Protein AF-A0AAD6X2G1-F1 (afdb_monomer_lite)

Radius of gyration: 25.86 Å; chains: 1; bounding box: 58×38×84 Å

Foldseek 3Di:
DVVLLVVLQVLCVLLVQDQPPDPPNSQFRDKDKFKAFAEAPPDPDWRCVRHNQQGDPFADAPCQFAPPGKKKKAWAWDAPPQKQAKKKDQVVVPDIDRHDHGDIDIGHSRGGIHMGGIYHPHPDDGDPRRMTIMMMGTHGNCSSNLQDWDQQAWAQDPPRDIDTDIDHSLNSDPPPVSVVDDDDDPDDDLVPCVVVPDPPLVSQLVVLVVVVVVVVRRCVPPPVVVVDDDPQQVSQQVDWDAPDPVRDIDGNGGD

Structure (mmCIF, N/CA/C/O backbone):
data_AF-A0AAD6X2G1-F1
#
_entry.id   AF-A0AAD6X2G1-F1
#
loop_
_atom_site.group_PDB
_atom_site.id
_atom_site.type_symbol
_atom_site.label_atom_id
_atom_site.label_alt_id
_atom_site.label_comp_id
_atom_site.label_asym_id
_atom_site.label_entity_id
_atom_site.label_seq_id
_atom_site.pdbx_PDB_ins_code
_atom_site.Cartn_x
_atom_site.Cartn_y
_atom_site.Cartn_z
_atom_site.occupancy
_atom_site.B_iso_or_equiv
_atom_site.auth_seq_id
_atom_site.auth_comp_id
_atom_site.auth_asym_id
_atom_site.auth_atom_id
_atom_site.pdbx_PDB_model_num
ATOM 1 N N . PRO A 1 1 ? -23.590 -5.041 -7.652 1.00 74.62 1 PRO A N 1
ATOM 2 C CA . PRO A 1 1 ? -24.076 -5.791 -8.837 1.00 74.62 1 PRO A CA 1
ATOM 3 C C . PRO A 1 1 ? -22.907 -6.541 -9.483 1.00 74.62 1 PRO A C 1
ATOM 5 O O . PRO A 1 1 ? -21.798 -6.020 -9.386 1.00 74.62 1 PRO A O 1
ATOM 8 N N . PRO A 1 2 ? -23.114 -7.719 -10.092 1.00 82.00 2 PRO A N 1
ATOM 9 C CA . PRO A 1 2 ? -22.035 -8.500 -10.709 1.00 82.00 2 PRO A CA 1
ATOM 10 C C . PRO A 1 2 ? -21.199 -7.692 -11.712 1.00 82.00 2 PRO A C 1
ATOM 12 O O . PRO A 1 2 ? -19.986 -7.620 -11.572 1.00 82.00 2 PRO A O 1
ATOM 15 N N . GLU A 1 3 ? -21.855 -6.940 -12.599 1.00 87.38 3 GLU A N 1
ATOM 16 C CA . GLU A 1 3 ? -21.191 -6.077 -13.590 1.00 87.38 3 GLU A CA 1
ATOM 17 C C . GLU A 1 3 ? -20.241 -5.049 -12.955 1.00 87.38 3 GLU A C 1
ATOM 19 O O . GLU A 1 3 ? -19.150 -4.799 -13.454 1.00 87.38 3 GLU A O 1
ATOM 24 N N . THR A 1 4 ? -20.623 -4.467 -11.814 1.00 82.31 4 THR A N 1
ATOM 25 C CA . THR A 1 4 ? -19.771 -3.513 -11.087 1.00 82.31 4 THR A CA 1
ATOM 26 C C . THR A 1 4 ? -18.509 -4.184 -10.549 1.00 82.31 4 THR A C 1
ATOM 28 O O . THR A 1 4 ? -17.440 -3.583 -10.565 1.00 82.31 4 THR A O 1
ATOM 31 N N . ILE A 1 5 ? -18.627 -5.423 -10.068 1.00 85.75 5 ILE A N 1
ATOM 32 C CA . ILE A 1 5 ? -17.493 -6.193 -9.551 1.00 85.75 5 ILE A CA 1
ATOM 33 C C . ILE A 1 5 ? -16.534 -6.525 -10.698 1.00 85.75 5 ILE A C 1
ATOM 35 O O . ILE A 1 5 ? -15.331 -6.313 -10.553 1.00 85.75 5 ILE A O 1
ATOM 39 N N . ASP A 1 6 ? -17.068 -6.951 -11.844 1.00 89.62 6 ASP A N 1
ATOM 40 C CA . ASP A 1 6 ? -16.275 -7.257 -13.035 1.00 89.62 6 ASP A CA 1
ATOM 41 C C . ASP A 1 6 ? -15.516 -6.029 -13.543 1.00 89.62 6 ASP A C 1
ATOM 43 O O . ASP A 1 6 ? -14.328 -6.126 -13.844 1.00 89.62 6 ASP A O 1
ATOM 47 N N . ILE A 1 7 ? -16.161 -4.857 -13.566 1.00 88.38 7 ILE A N 1
ATOM 48 C CA . ILE A 1 7 ? -15.513 -3.594 -13.948 1.00 88.38 7 ILE A CA 1
ATOM 49 C C . ILE A 1 7 ? -14.367 -3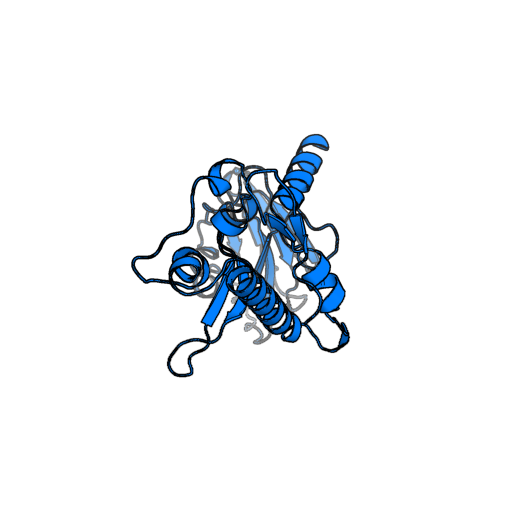.256 -12.990 1.00 88.38 7 ILE A C 1
ATOM 51 O O . ILE A 1 7 ? -13.274 -2.928 -13.446 1.00 88.38 7 ILE A O 1
ATOM 55 N N . ILE A 1 8 ? -14.578 -3.350 -11.671 1.00 87.00 8 ILE A N 1
ATOM 56 C CA . ILE A 1 8 ? -13.522 -3.053 -10.687 1.00 87.00 8 ILE A CA 1
ATOM 57 C C . ILE A 1 8 ? -12.358 -4.038 -10.844 1.00 87.00 8 ILE A C 1
ATOM 59 O O . ILE A 1 8 ? -11.198 -3.630 -10.792 1.00 87.00 8 ILE A O 1
ATOM 63 N N . HIS A 1 9 ? -12.652 -5.317 -11.069 1.00 89.75 9 HIS A N 1
ATOM 64 C CA . HIS A 1 9 ? -11.637 -6.345 -11.262 1.00 89.75 9 HIS A CA 1
ATOM 65 C C . HIS A 1 9 ? -10.823 -6.123 -12.546 1.00 89.75 9 HIS A C 1
ATOM 67 O O . HIS A 1 9 ? -9.592 -6.111 -12.497 1.00 89.75 9 HIS A O 1
ATOM 73 N N . GLN A 1 10 ? -11.490 -5.875 -13.678 1.00 89.31 10 GLN A N 1
ATOM 74 C CA . GLN A 1 10 ? -10.832 -5.539 -14.944 1.00 89.31 10 GLN A CA 1
ATOM 75 C C . GLN A 1 10 ? -9.976 -4.281 -14.802 1.00 89.31 10 GLN A C 1
ATOM 77 O O . GLN A 1 10 ? -8.827 -4.266 -15.233 1.00 89.31 10 GLN A O 1
ATOM 82 N N . HIS A 1 11 ? -10.501 -3.249 -14.143 1.00 87.69 11 HIS A N 1
ATOM 83 C CA . HIS A 1 11 ? -9.781 -2.007 -13.902 1.00 87.69 11 HIS A CA 1
ATOM 84 C C . HIS A 1 11 ? -8.518 -2.217 -13.060 1.00 87.69 11 HIS A C 1
ATOM 86 O O . HIS A 1 11 ? -7.445 -1.753 -13.441 1.00 87.69 11 HIS A O 1
ATOM 92 N N . ALA A 1 12 ? -8.608 -2.983 -11.969 1.00 88.12 12 ALA A N 1
ATOM 93 C CA . ALA A 1 12 ? -7.446 -3.323 -11.152 1.00 88.12 12 ALA A CA 1
ATOM 94 C C . ALA A 1 12 ? -6.383 -4.098 -11.948 1.00 88.12 12 ALA A C 1
ATOM 96 O O . ALA A 1 12 ? -5.193 -3.826 -11.798 1.00 88.12 12 ALA A O 1
ATOM 97 N N . SER A 1 13 ? -6.807 -5.011 -12.830 1.00 88.25 13 SER A N 1
ATOM 98 C CA . SER A 1 13 ? -5.899 -5.739 -13.719 1.00 88.25 13 SER A CA 1
ATOM 99 C C . SER A 1 13 ? -5.239 -4.831 -14.758 1.00 88.25 13 SER A C 1
ATOM 101 O O . SER A 1 13 ? -4.048 -4.987 -15.010 1.00 88.25 13 SER A O 1
ATOM 103 N N . MET A 1 14 ? -5.982 -3.898 -15.366 1.00 86.19 14 MET A N 1
ATOM 104 C CA . MET A 1 14 ? -5.440 -2.961 -16.362 1.00 86.19 14 MET A CA 1
ATOM 105 C C . MET A 1 14 ? -4.377 -2.041 -15.758 1.00 86.19 14 MET A C 1
ATOM 107 O O . MET A 1 14 ? -3.379 -1.749 -16.407 1.00 86.19 14 MET A O 1
ATOM 111 N N . LEU A 1 15 ? -4.580 -1.626 -14.508 1.00 83.19 15 LEU A N 1
ATOM 112 C CA . LEU A 1 15 ? -3.676 -0.740 -13.777 1.00 83.19 15 LEU A CA 1
ATOM 113 C C . LEU A 1 15 ? -2.578 -1.484 -13.000 1.00 83.19 15 LEU A C 1
ATOM 115 O O . LEU A 1 15 ? -1.796 -0.851 -12.295 1.00 83.19 15 LEU A O 1
ATOM 119 N N . ASN A 1 16 ? -2.519 -2.818 -13.104 1.00 85.25 16 ASN A N 1
ATOM 120 C CA . ASN A 1 16 ? -1.574 -3.665 -12.372 1.00 85.25 16 ASN A CA 1
ATOM 121 C C . ASN A 1 16 ? -1.556 -3.383 -10.852 1.00 85.25 16 ASN A C 1
ATOM 123 O O . ASN A 1 16 ? -0.502 -3.339 -10.213 1.00 85.25 16 ASN A O 1
ATOM 127 N N . ILE A 1 17 ? -2.737 -3.161 -10.269 1.00 85.31 17 ILE A N 1
ATOM 128 C CA . ILE A 1 17 ? -2.880 -2.892 -8.837 1.00 85.31 17 ILE A CA 1
ATOM 129 C C . ILE A 1 17 ? -2.514 -4.166 -8.058 1.00 85.31 17 ILE A C 1
ATOM 131 O O . ILE A 1 17 ? -3.112 -5.218 -8.305 1.00 85.31 17 ILE A O 1
ATOM 135 N N . PRO A 1 18 ? -1.573 -4.105 -7.095 1.00 85.31 18 PRO A N 1
ATOM 136 C CA . PRO A 1 18 ? -1.152 -5.288 -6.359 1.00 85.31 18 PRO A CA 1
ATOM 137 C C . PRO A 1 18 ? -2.283 -5.810 -5.456 1.00 85.31 18 PRO A C 1
ATOM 139 O O . PRO A 1 18 ? -2.878 -5.029 -4.705 1.00 85.31 18 PRO A O 1
ATOM 142 N N . PRO A 1 19 ? -2.562 -7.127 -5.461 1.00 88.56 19 PRO A N 1
ATOM 143 C CA . PRO A 1 19 ? -3.563 -7.703 -4.579 1.00 88.56 19 PRO A CA 1
ATOM 144 C C . PRO A 1 19 ? -3.029 -7.775 -3.145 1.00 88.56 19 PRO A C 1
ATOM 146 O O . PRO A 1 19 ? -2.116 -8.544 -2.838 1.00 88.56 19 PRO A O 1
ATOM 149 N N . LEU A 1 20 ? -3.599 -6.975 -2.241 1.00 86.69 20 LEU A N 1
ATOM 150 C CA . LEU A 1 20 ? -3.176 -6.973 -0.842 1.00 86.69 20 LEU A CA 1
ATOM 151 C C . LEU A 1 20 ? -3.687 -8.206 -0.089 1.00 86.69 20 LEU A C 1
ATOM 153 O O . LEU A 1 20 ? -4.889 -8.475 -0.050 1.00 86.69 20 LEU A O 1
ATOM 157 N N . GLY A 1 21 ? -2.775 -8.902 0.590 1.00 85.75 21 GLY A N 1
ATOM 158 C CA . GLY A 1 21 ? -3.069 -9.985 1.531 1.00 85.75 21 GLY A CA 1
ATOM 159 C C . GLY A 1 21 ? -3.388 -11.330 0.876 1.00 85.75 21 GLY A C 1
ATOM 160 O O . GLY A 1 21 ? -2.772 -12.328 1.238 1.00 85.75 21 GLY A O 1
ATOM 161 N N . VAL A 1 22 ? -4.319 -11.370 -0.082 1.00 87.81 22 VAL A N 1
ATOM 162 C CA . VAL A 1 22 ? -4.763 -12.614 -0.734 1.00 87.81 22 VAL A CA 1
ATOM 163 C C . VAL A 1 22 ? -4.837 -12.479 -2.257 1.00 87.81 22 VAL A C 1
ATOM 165 O O . VAL A 1 22 ? -5.204 -11.409 -2.755 1.00 87.81 22 VAL A O 1
ATOM 168 N N . PRO A 1 23 ? -4.549 -13.557 -3.016 1.00 88.31 23 PRO A N 1
ATOM 169 C CA . PRO A 1 23 ? -4.802 -13.585 -4.452 1.00 88.31 23 PRO A CA 1
ATOM 170 C C . PRO A 1 23 ? -6.260 -13.230 -4.763 1.00 88.31 23 PRO A C 1
ATOM 172 O O . PRO A 1 23 ? -7.176 -13.702 -4.094 1.00 88.31 23 PRO A O 1
ATOM 175 N N . GLY A 1 24 ? -6.473 -12.394 -5.779 1.00 85.75 24 GLY A N 1
ATOM 176 C CA . GLY A 1 24 ? -7.812 -11.968 -6.193 1.00 85.75 24 GLY A CA 1
ATOM 177 C C . GLY A 1 24 ? -8.408 -10.814 -5.382 1.00 85.75 24 GLY A C 1
ATOM 178 O O . GLY A 1 24 ? -9.531 -10.411 -5.665 1.00 85.75 24 GLY A O 1
ATOM 179 N N . ASN A 1 25 ? -7.690 -10.230 -4.414 1.00 88.62 25 ASN A N 1
ATOM 180 C CA . ASN A 1 25 ? -8.119 -8.957 -3.839 1.00 88.62 25 ASN A CA 1
ATOM 181 C C . ASN A 1 25 ? -7.929 -7.819 -4.858 1.00 88.62 25 ASN A C 1
ATOM 183 O O . ASN A 1 25 ? -6.826 -7.316 -5.038 1.00 88.62 25 ASN A O 1
ATOM 187 N N . PHE A 1 26 ? -9.019 -7.395 -5.490 1.00 87.75 26 PHE A N 1
ATOM 188 C CA . PHE A 1 26 ? -9.069 -6.221 -6.373 1.00 87.75 26 PHE A CA 1
ATOM 189 C C . PHE A 1 26 ? -9.783 -5.019 -5.731 1.00 87.75 26 PHE A C 1
ATOM 191 O O . PHE A 1 26 ? -9.796 -3.923 -6.293 1.00 87.75 26 PHE A O 1
ATOM 198 N N . GLY A 1 27 ? -10.406 -5.217 -4.565 1.00 85.19 27 GLY A N 1
ATOM 199 C CA . GLY A 1 27 ? -11.273 -4.226 -3.929 1.00 85.19 27 GLY A CA 1
ATOM 200 C C . GLY A 1 27 ? -10.511 -3.168 -3.137 1.00 85.19 27 GLY A C 1
ATOM 201 O O . GLY A 1 27 ? -10.897 -2.001 -3.166 1.00 85.19 27 GLY A O 1
ATOM 202 N N . TYR A 1 28 ? -9.410 -3.556 -2.487 1.00 88.00 28 TYR A N 1
ATOM 203 C CA . TYR A 1 28 ? -8.726 -2.720 -1.498 1.00 88.00 28 TYR A CA 1
ATOM 204 C C . TYR A 1 28 ? -7.236 -2.576 -1.800 1.00 88.00 28 TYR A C 1
ATOM 206 O O . TYR A 1 28 ? -6.520 -3.571 -1.917 1.00 88.00 28 TYR A O 1
ATOM 214 N N . GLN A 1 29 ? -6.775 -1.327 -1.887 1.00 85.94 29 GLN A N 1
ATOM 215 C CA . GLN A 1 29 ? -5.404 -0.972 -2.277 1.00 85.94 29 GLN A CA 1
ATOM 216 C C . GLN A 1 29 ? -4.535 -0.553 -1.093 1.00 85.94 29 GLN A C 1
ATOM 218 O O . GLN A 1 29 ? -3.315 -0.497 -1.218 1.00 85.94 29 GLN A O 1
ATOM 223 N N . THR A 1 30 ? -5.144 -0.254 0.053 1.00 88.25 30 THR A N 1
ATOM 224 C CA . THR A 1 30 ? -4.450 0.083 1.297 1.00 88.25 30 THR A CA 1
ATOM 225 C C . THR A 1 30 ? -4.966 -0.729 2.464 1.00 88.25 30 THR A C 1
ATOM 227 O O . THR A 1 30 ? -6.098 -1.217 2.482 1.00 88.25 30 THR A O 1
ATOM 230 N N . MET A 1 31 ? -4.122 -0.793 3.489 1.00 91.44 31 MET A N 1
ATOM 231 C CA . MET A 1 31 ? -4.509 -1.180 4.831 1.00 91.44 31 MET A CA 1
ATOM 232 C C . MET A 1 31 ? -3.978 -0.144 5.823 1.00 91.44 31 MET A C 1
ATOM 234 O O . MET A 1 31 ? -2.834 0.292 5.718 1.00 91.44 31 MET A O 1
ATOM 238 N N . GLN A 1 32 ? -4.806 0.230 6.790 1.00 92.62 32 GLN A N 1
ATOM 239 C CA . GLN A 1 32 ? -4.440 1.045 7.941 1.00 92.62 32 GLN A CA 1
ATOM 240 C C . GLN A 1 32 ? -4.840 0.306 9.216 1.00 92.62 32 GLN A C 1
ATOM 242 O O . GLN A 1 32 ? -5.890 -0.332 9.270 1.00 92.62 32 GLN A O 1
ATOM 247 N N . VAL A 1 33 ? -4.007 0.395 10.250 1.00 95.00 33 VAL A N 1
ATOM 248 C CA . VAL A 1 33 ? -4.305 -0.163 11.571 1.00 95.00 33 VAL A CA 1
ATOM 249 C C . VAL A 1 33 ? -4.522 0.994 12.536 1.00 95.00 33 VAL A C 1
ATOM 251 O O . VAL A 1 33 ? -3.609 1.773 12.792 1.00 95.00 33 VAL A O 1
ATOM 254 N N . ASN A 1 34 ? -5.737 1.092 13.067 1.00 95.62 34 ASN A N 1
ATOM 255 C CA . ASN A 1 34 ? -6.121 2.078 14.068 1.00 95.62 34 ASN A CA 1
ATOM 256 C C . ASN A 1 34 ? -6.072 1.439 15.449 1.00 95.62 34 ASN A C 1
ATOM 258 O O . ASN A 1 34 ? -6.769 0.453 15.702 1.00 95.62 34 ASN A O 1
ATOM 262 N N . VAL A 1 35 ? -5.278 2.031 16.337 1.00 95.88 35 VAL A N 1
ATOM 263 C CA . VAL A 1 35 ? -5.076 1.571 17.712 1.00 95.88 35 VAL A CA 1
ATOM 264 C C . VAL A 1 35 ? -5.524 2.680 18.656 1.00 95.88 35 VAL A C 1
ATOM 266 O O . VAL A 1 35 ? -5.098 3.821 18.509 1.00 95.88 35 VAL A O 1
ATOM 269 N N . ALA A 1 36 ? -6.401 2.359 19.602 1.00 96.00 36 ALA A N 1
ATOM 270 C CA . ALA A 1 36 ? -6.862 3.295 20.624 1.00 96.00 36 ALA A CA 1
ATOM 271 C C . ALA A 1 36 ? -7.098 2.557 21.951 1.00 96.00 36 ALA A C 1
ATOM 273 O O . ALA A 1 36 ? -7.524 1.399 21.923 1.00 96.00 36 ALA A O 1
ATOM 274 N N . PRO A 1 37 ? -6.851 3.182 23.111 1.00 96.00 37 PRO A N 1
ATOM 275 C CA . PRO A 1 37 ? -7.154 2.576 24.398 1.00 96.00 37 PRO A CA 1
ATOM 276 C C . PRO A 1 37 ? -8.665 2.574 24.667 1.00 96.00 37 PRO A C 1
ATOM 278 O O . PRO A 1 37 ? -9.439 3.323 24.059 1.00 96.00 37 PRO A O 1
ATOM 281 N N . ALA A 1 38 ? -9.092 1.730 25.601 1.00 97.06 38 ALA A N 1
ATOM 282 C CA . ALA A 1 38 ? -10.374 1.912 26.267 1.00 97.06 38 ALA A CA 1
ATOM 283 C C . ALA A 1 38 ? -10.362 3.163 27.161 1.00 97.06 38 ALA A C 1
ATOM 285 O O . ALA A 1 38 ? -9.309 3.700 27.501 1.00 97.06 38 ALA A O 1
ATOM 286 N N . VAL A 1 39 ? -11.548 3.629 27.546 1.00 97.00 39 VAL A N 1
ATOM 287 C CA . VAL A 1 39 ? -11.714 4.803 28.417 1.00 97.00 39 VAL A CA 1
ATOM 288 C C . VAL A 1 39 ? -12.541 4.461 29.663 1.00 97.00 39 VAL A C 1
ATOM 290 O O . VAL A 1 39 ? -13.259 3.457 29.662 1.00 97.00 39 VAL A O 1
ATOM 293 N N . PRO A 1 40 ? -12.482 5.267 30.739 1.00 97.25 40 PRO A N 1
ATOM 294 C CA . PRO A 1 40 ? -13.362 5.085 31.892 1.00 97.25 40 PRO A CA 1
ATOM 295 C C . PRO A 1 40 ? -14.845 5.170 31.506 1.00 97.25 40 PRO A C 1
ATOM 297 O O . PRO A 1 40 ? -15.201 5.872 30.554 1.00 97.25 40 PRO A O 1
ATOM 300 N N . PHE A 1 41 ? -15.717 4.506 32.271 1.00 96.38 41 PHE A N 1
ATOM 301 C CA . PHE A 1 41 ? -17.162 4.467 32.010 1.00 96.38 41 PHE A CA 1
ATOM 302 C C . PHE A 1 41 ? -17.767 5.864 31.781 1.00 96.38 41 PHE A C 1
ATOM 304 O O . PHE A 1 41 ? -18.370 6.106 30.734 1.00 96.38 41 PHE A O 1
ATOM 311 N N . GLU A 1 42 ? -17.497 6.791 32.703 1.00 94.19 42 GLU A N 1
ATOM 312 C CA . GLU A 1 42 ? -18.032 8.164 32.734 1.00 94.19 42 GLU A CA 1
ATOM 313 C C . GLU A 1 42 ? -17.356 9.129 31.742 1.00 94.19 42 GLU A C 1
ATOM 315 O O . GLU A 1 42 ? -17.703 10.304 31.666 1.00 94.19 42 GLU A O 1
ATOM 320 N N . SER A 1 43 ? -16.353 8.674 30.985 1.00 92.81 43 SER A N 1
ATOM 321 C CA . SER A 1 43 ? -15.573 9.563 30.121 1.00 92.81 43 SER A CA 1
ATOM 322 C C . SER A 1 43 ? -16.393 10.098 28.942 1.00 92.81 43 SER A C 1
ATOM 324 O O . SER A 1 43 ? -16.965 9.334 28.173 1.00 92.81 43 SER A O 1
ATOM 326 N N . GLU A 1 44 ? -16.381 11.397 28.671 1.00 89.69 44 GLU A N 1
ATOM 327 C CA . GLU A 1 44 ? -16.950 11.925 27.420 1.00 89.69 44 GLU A CA 1
ATOM 328 C C . GLU A 1 44 ? -15.984 11.863 26.224 1.00 89.69 44 GLU A C 1
ATOM 330 O O . GLU A 1 44 ? -16.295 12.380 25.147 1.00 89.69 44 GLU A O 1
ATOM 335 N N . ALA A 1 45 ? -14.824 11.221 26.392 1.00 89.44 45 ALA A N 1
ATOM 336 C CA . ALA A 1 45 ? -13.801 11.155 25.360 1.00 89.44 45 ALA A CA 1
ATOM 337 C C . ALA A 1 45 ? -14.305 10.488 24.069 1.00 89.44 45 ALA A C 1
ATOM 339 O O . ALA A 1 45 ? -15.036 9.487 24.076 1.00 89.44 45 ALA A O 1
ATOM 340 N N . SER A 1 46 ? -13.873 11.063 22.950 1.00 91.81 46 SER A N 1
ATOM 341 C CA . SER A 1 46 ? -13.959 10.463 21.623 1.00 91.81 46 SER A CA 1
ATOM 342 C C . SER A 1 46 ? -12.723 9.587 21.372 1.00 91.81 46 SER A C 1
ATOM 344 O O . SER A 1 46 ? -11.979 9.249 22.291 1.00 91.81 46 SER A O 1
ATOM 346 N N . LEU A 1 47 ? -12.503 9.192 20.119 1.00 94.81 47 LEU A N 1
ATOM 347 C CA . LEU A 1 47 ? -11.270 8.520 19.704 1.00 94.81 47 LEU A CA 1
ATOM 348 C C . LEU A 1 47 ? -10.205 9.521 19.213 1.00 94.81 47 LEU A C 1
ATOM 350 O O . LEU A 1 47 ? -9.158 9.103 18.728 1.00 94.81 47 LEU A O 1
ATOM 354 N N . GLU A 1 48 ? -10.481 10.825 19.286 1.00 94.81 48 GLU A N 1
ATOM 355 C CA . GLU A 1 48 ? -9.692 11.894 18.661 1.00 94.81 48 GLU A CA 1
ATOM 356 C C . GLU A 1 48 ? -8.277 11.998 19.226 1.00 94.81 48 GLU A C 1
ATOM 358 O O . GLU A 1 48 ? -7.330 12.116 18.455 1.00 94.81 48 GLU A O 1
ATOM 363 N N . ASP A 1 49 ? -8.102 11.818 20.535 1.00 92.69 49 ASP A N 1
ATOM 364 C CA . ASP A 1 49 ? -6.775 11.849 21.164 1.00 92.69 49 ASP A CA 1
ATOM 365 C C . ASP A 1 49 ? -5.840 10.753 20.625 1.00 92.69 49 ASP A C 1
ATOM 367 O O . ASP A 1 49 ? -4.622 10.904 20.633 1.00 92.69 49 ASP A O 1
ATOM 371 N N . SER A 1 50 ? -6.403 9.635 20.150 1.00 93.50 50 SER A N 1
ATOM 372 C CA . SER A 1 50 ? -5.634 8.508 19.601 1.00 93.50 50 SER A CA 1
ATOM 373 C C . SER A 1 50 ? -5.583 8.490 18.074 1.00 93.50 50 SER A C 1
ATOM 375 O O . SER A 1 50 ? -4.607 8.013 17.504 1.00 93.50 50 SER A O 1
ATOM 377 N N . LEU A 1 51 ? -6.638 8.963 17.402 1.00 94.00 51 LEU A N 1
ATOM 378 C CA . LEU A 1 51 ? -6.831 8.800 15.955 1.00 94.00 51 LEU A CA 1
ATOM 379 C C . LEU A 1 51 ? -6.933 10.131 15.186 1.00 94.00 51 LEU A C 1
ATOM 381 O O . LEU A 1 51 ? -7.120 10.113 13.969 1.00 94.00 51 LEU A O 1
ATOM 385 N N . GLY A 1 52 ? -6.836 11.280 15.857 1.00 93.69 52 GLY A N 1
ATOM 386 C CA . GLY A 1 52 ? -6.998 12.604 15.255 1.00 93.69 52 GLY A CA 1
ATOM 387 C C . GLY A 1 52 ? -8.380 12.796 14.621 1.00 93.69 52 GLY A C 1
ATOM 388 O O . GLY A 1 52 ? -9.390 12.353 15.168 1.00 93.69 52 GLY A O 1
ATOM 389 N N . GLU A 1 53 ? -8.425 13.407 13.430 1.00 91.56 53 GLU A N 1
ATOM 390 C CA . GLU A 1 53 ? -9.668 13.674 12.677 1.00 91.56 53 GLU A CA 1
ATOM 391 C C . GLU A 1 53 ? -10.530 12.410 12.489 1.00 91.56 53 GLU A C 1
ATOM 393 O O . GLU A 1 53 ? -11.758 12.473 12.566 1.00 91.56 53 GLU A O 1
ATOM 398 N N . PHE A 1 54 ? -9.903 11.239 12.336 1.00 89.50 54 PHE A N 1
ATOM 399 C CA . PHE A 1 54 ? -10.611 9.966 12.167 1.00 89.50 54 PHE A CA 1
ATOM 400 C C . PHE A 1 54 ? -11.370 9.518 13.428 1.00 89.50 54 PHE A C 1
ATOM 402 O O . PHE A 1 54 ? -12.290 8.700 13.353 1.00 89.50 54 PHE A O 1
ATOM 409 N N . GLY A 1 55 ? -10.994 10.048 14.595 1.00 91.44 55 GLY A N 1
ATOM 410 C CA . GLY A 1 55 ? -11.612 9.773 15.890 1.00 91.44 55 GLY A CA 1
ATOM 411 C C . GLY A 1 55 ? -12.542 10.870 16.408 1.00 91.44 55 GLY A C 1
ATOM 412 O O . GLY A 1 55 ? -13.061 10.731 17.519 1.00 91.44 55 GLY A O 1
ATOM 413 N N . ALA A 1 56 ? -12.757 11.938 15.633 1.00 91.69 56 ALA A N 1
ATOM 414 C CA . ALA A 1 56 ? -13.534 13.102 16.046 1.00 91.69 56 ALA A CA 1
ATOM 415 C C . ALA A 1 56 ? -14.970 12.739 16.469 1.00 91.69 56 ALA A C 1
ATOM 417 O O . ALA A 1 56 ? -15.644 11.919 15.838 1.00 91.69 56 ALA A O 1
ATOM 418 N N . ARG A 1 57 ? -15.479 13.403 17.519 1.00 87.06 57 ARG A N 1
ATOM 419 C CA . ARG A 1 57 ? -16.805 13.126 18.126 1.00 87.06 57 ARG A CA 1
ATOM 420 C C . ARG A 1 57 ? -17.974 13.262 17.140 1.00 87.06 57 ARG A C 1
ATOM 422 O O . ARG A 1 57 ? -18.982 12.581 17.294 1.00 87.06 57 ARG A O 1
ATOM 429 N N . GLY A 1 58 ? -17.850 14.146 16.148 1.00 85.62 58 GLY A N 1
ATOM 430 C CA . GLY A 1 58 ? -18.856 14.372 15.102 1.00 85.62 58 GLY A CA 1
ATOM 431 C C . GLY A 1 58 ? -18.770 13.411 13.910 1.00 85.62 58 GLY A C 1
ATOM 432 O O . GLY A 1 58 ? -19.600 13.494 13.004 1.00 85.62 58 GLY A O 1
ATOM 433 N N . GLY A 1 59 ? -17.783 12.512 13.899 1.00 92.81 59 GLY A N 1
ATOM 434 C CA . GLY A 1 59 ? -17.423 11.729 12.725 1.00 92.81 59 GLY A CA 1
ATOM 435 C C . GLY A 1 59 ? -16.686 12.544 11.658 1.00 92.81 59 GLY A C 1
ATOM 436 O O . GLY A 1 59 ? -16.461 13.745 11.797 1.00 92.81 59 GLY A O 1
ATOM 437 N N . HIS A 1 60 ? -16.315 11.875 10.572 1.00 95.38 60 HIS A N 1
ATOM 438 C CA . HIS A 1 60 ? -15.574 12.447 9.448 1.00 95.38 60 HIS A CA 1
ATOM 439 C C . HIS A 1 60 ? -16.044 11.841 8.117 1.00 95.38 60 HIS A C 1
ATOM 441 O O . HIS A 1 60 ? -16.974 11.032 8.070 1.00 95.38 60 HIS A O 1
ATOM 447 N N . ARG A 1 61 ? -15.429 12.290 7.017 1.00 95.69 61 ARG A N 1
ATOM 448 C CA . ARG A 1 61 ? -15.605 11.732 5.671 1.00 95.69 61 ARG A CA 1
ATOM 449 C C . ARG A 1 61 ? -14.238 11.411 5.092 1.00 95.69 61 ARG A C 1
ATOM 451 O O . ARG A 1 61 ? -13.382 12.296 5.050 1.00 95.69 61 ARG A O 1
ATOM 458 N N . ASP A 1 62 ? -14.098 10.232 4.513 1.00 94.88 62 ASP A N 1
ATOM 459 C CA . ASP A 1 62 ? -12.904 9.830 3.776 1.00 94.88 62 ASP A CA 1
ATOM 460 C C . ASP A 1 62 ? -12.954 10.418 2.367 1.00 94.88 62 ASP A C 1
ATOM 462 O O . ASP A 1 62 ? -13.216 9.745 1.376 1.00 94.88 62 ASP A O 1
ATOM 466 N N . LYS A 1 63 ? -12.740 11.734 2.259 1.00 94.56 63 LYS A N 1
ATOM 467 C CA . LYS A 1 63 ? -12.920 12.509 1.012 1.00 94.56 63 LYS A CA 1
ATOM 468 C C . LYS A 1 63 ? -12.052 12.033 -0.161 1.00 94.56 63 LYS A C 1
ATOM 470 O O . LYS A 1 63 ? -12.259 12.492 -1.279 1.00 94.56 63 LYS A O 1
ATOM 475 N N . LYS A 1 64 ? -11.054 11.190 0.109 1.00 93.31 64 LYS A N 1
ATOM 476 C CA . LYS A 1 64 ? -10.112 10.655 -0.878 1.00 93.31 64 LYS A CA 1
ATOM 477 C C . LYS A 1 64 ? -10.453 9.232 -1.321 1.00 93.31 64 LYS A C 1
ATOM 479 O O . LYS A 1 64 ? -9.721 8.700 -2.150 1.00 93.31 64 LYS A O 1
ATOM 484 N N . ASP A 1 65 ? -11.516 8.627 -0.798 1.00 93.31 65 ASP A N 1
ATOM 485 C CA . ASP A 1 65 ? -11.963 7.306 -1.237 1.00 93.31 65 ASP A CA 1
ATOM 486 C C . ASP A 1 65 ? -12.541 7.349 -2.657 1.00 93.31 65 ASP A C 1
ATOM 488 O O . ASP A 1 65 ? -13.167 8.324 -3.079 1.00 93.31 65 ASP A O 1
ATOM 492 N N . SER A 1 66 ? -12.329 6.263 -3.396 1.00 90.12 66 SER A N 1
ATOM 493 C CA . SER A 1 66 ? -12.840 6.054 -4.746 1.00 90.12 66 SER A CA 1
ATOM 494 C C . SER A 1 66 ? -14.369 5.923 -4.724 1.00 90.12 66 SER A C 1
ATOM 496 O O . SER A 1 66 ? -14.907 5.061 -4.014 1.00 90.12 66 SER A O 1
ATOM 498 N N . PRO A 1 67 ? -15.103 6.738 -5.504 1.00 87.75 67 PRO A N 1
ATOM 499 C CA . PRO A 1 67 ? -16.536 6.552 -5.682 1.00 87.75 67 PRO A CA 1
ATOM 500 C C . PRO A 1 67 ? -16.857 5.150 -6.216 1.00 87.75 67 PRO A C 1
ATOM 502 O O . PRO A 1 67 ? -16.199 4.643 -7.118 1.00 87.75 67 PRO A O 1
ATOM 505 N N . GLY A 1 68 ? -17.899 4.518 -5.672 1.00 82.31 68 GLY A N 1
ATOM 506 C CA . GLY A 1 68 ? -18.326 3.182 -6.107 1.00 82.31 68 GLY A CA 1
ATOM 507 C C . GLY A 1 68 ? -17.544 2.019 -5.490 1.00 82.31 68 GLY A C 1
ATOM 508 O O . GLY A 1 68 ? -17.854 0.866 -5.787 1.00 82.31 68 GLY A O 1
ATOM 509 N N . ARG A 1 69 ? -16.586 2.295 -4.597 1.00 87.06 69 ARG A N 1
ATOM 510 C CA . ARG A 1 69 ? -15.916 1.284 -3.771 1.00 87.06 69 ARG A CA 1
ATOM 511 C C . ARG A 1 69 ? -16.311 1.440 -2.302 1.00 87.06 69 ARG A C 1
ATOM 513 O O . ARG A 1 69 ? -16.793 2.489 -1.872 1.00 87.06 69 ARG A O 1
ATOM 520 N N . TYR A 1 70 ? -16.150 0.360 -1.546 1.00 90.69 70 TYR A N 1
ATOM 521 C CA . TYR A 1 70 ? -16.469 0.312 -0.122 1.00 90.69 70 TYR A CA 1
ATOM 522 C C . TYR A 1 70 ? -15.192 0.208 0.699 1.00 90.69 70 TYR A C 1
ATOM 524 O O . TYR A 1 70 ? -14.198 -0.344 0.237 1.00 90.69 70 TYR A O 1
ATOM 532 N N . THR A 1 71 ? -15.260 0.700 1.926 1.00 94.00 71 THR A N 1
ATOM 533 C CA . THR A 1 71 ? -14.265 0.494 2.974 1.00 94.00 71 THR A CA 1
ATOM 534 C C . THR A 1 71 ? -14.712 -0.681 3.832 1.00 94.00 71 THR A C 1
ATOM 536 O O . THR A 1 71 ? -15.888 -0.777 4.195 1.00 94.00 71 THR A O 1
ATOM 539 N N . ALA A 1 72 ? -13.780 -1.579 4.144 1.00 94.69 72 ALA A N 1
ATOM 540 C CA . ALA A 1 72 ? -13.978 -2.678 5.076 1.00 94.69 72 ALA A CA 1
ATOM 541 C C . ALA A 1 72 ? -13.248 -2.374 6.385 1.00 94.69 72 ALA A C 1
ATOM 543 O O . ALA A 1 72 ? -12.022 -2.257 6.428 1.00 94.69 72 ALA A O 1
ATOM 544 N N . MET A 1 73 ? -14.015 -2.260 7.465 1.00 96.38 73 MET A N 1
ATOM 545 C CA . MET A 1 73 ? -13.503 -2.072 8.816 1.00 96.38 73 MET A CA 1
ATOM 546 C C . MET A 1 73 ? -13.649 -3.371 9.598 1.00 96.38 73 MET A C 1
ATOM 548 O O . MET A 1 73 ? -14.769 -3.757 9.919 1.00 96.38 73 MET A O 1
ATOM 552 N N . THR A 1 74 ? -12.531 -4.007 9.941 1.00 96.44 74 THR A N 1
ATOM 553 C CA . THR A 1 74 ? -12.500 -5.256 10.712 1.00 96.44 74 THR A CA 1
ATOM 554 C C . THR A 1 74 ? -11.953 -5.027 12.111 1.00 96.44 74 THR A C 1
ATOM 556 O O . THR A 1 74 ? -10.944 -4.349 12.301 1.00 96.44 74 THR A O 1
ATOM 559 N N . MET A 1 75 ? -12.606 -5.611 13.107 1.00 97.19 75 MET A N 1
ATOM 560 C CA . MET A 1 75 ? -12.211 -5.493 14.507 1.00 97.19 75 MET A CA 1
ATOM 561 C C . MET A 1 75 ? -11.310 -6.649 14.936 1.00 97.19 75 MET A C 1
ATOM 563 O O . MET A 1 75 ? -11.606 -7.807 14.663 1.00 97.19 75 MET A O 1
ATOM 567 N N . ALA A 1 76 ? -10.239 -6.345 15.663 1.00 96.38 76 ALA A N 1
ATOM 568 C CA . ALA A 1 76 ? -9.340 -7.344 16.247 1.00 96.38 76 ALA A CA 1
ATOM 569 C C . ALA A 1 76 ? -8.781 -6.844 17.591 1.00 96.38 76 ALA A C 1
ATOM 571 O O . ALA A 1 76 ? -7.581 -6.859 17.847 1.00 96.38 76 ALA A O 1
ATOM 572 N N . SER A 1 77 ? -9.679 -6.319 18.424 1.00 96.00 77 SER A N 1
ATOM 573 C CA . SER A 1 77 ? -9.369 -5.674 19.699 1.00 96.00 77 SER A CA 1
ATOM 574 C C . SER A 1 77 ? -8.978 -6.685 20.779 1.00 96.00 77 SER A C 1
ATOM 576 O O . SER A 1 77 ? -9.382 -7.845 20.747 1.00 96.00 77 SER A O 1
ATOM 578 N N . LYS A 1 78 ? -8.245 -6.228 21.791 1.00 96.38 78 LYS A N 1
ATOM 579 C CA . LYS A 1 78 ? -8.024 -6.961 23.038 1.00 96.38 78 LYS A CA 1
ATOM 580 C C . LYS A 1 78 ? -8.753 -6.208 24.141 1.00 96.38 78 LYS A C 1
ATOM 582 O O . LYS A 1 78 ? -8.290 -5.160 24.567 1.00 96.38 78 LYS A O 1
ATOM 587 N N . LEU A 1 79 ? -9.913 -6.702 24.559 1.00 96.81 79 LEU A N 1
ATOM 588 C CA . LEU A 1 79 ? -10.735 -6.073 25.592 1.00 96.81 79 LEU A CA 1
ATOM 589 C C . LEU A 1 79 ? -11.191 -7.140 26.592 1.00 96.81 79 LEU A C 1
ATOM 591 O O . LEU A 1 79 ? -11.494 -8.251 26.154 1.00 96.81 79 LEU A O 1
ATOM 595 N N . PRO A 1 80 ? -11.261 -6.828 27.896 1.00 95.44 80 PRO A N 1
ATOM 596 C CA . PRO A 1 80 ? -11.917 -7.703 28.860 1.00 95.44 80 PRO A CA 1
ATOM 597 C C . PRO A 1 80 ? -13.397 -7.897 28.512 1.00 95.44 80 PRO A C 1
ATOM 599 O O . PRO A 1 80 ? -14.060 -6.954 28.082 1.00 95.44 80 PRO A O 1
ATOM 602 N N . ASP A 1 81 ? -13.936 -9.091 28.761 1.00 93.81 81 ASP A N 1
ATOM 603 C CA . ASP A 1 81 ? -15.337 -9.426 28.448 1.00 93.81 81 ASP A CA 1
ATOM 604 C C . ASP A 1 81 ? -16.356 -8.548 29.196 1.00 93.81 81 ASP A C 1
ATOM 606 O O . ASP A 1 81 ? -17.504 -8.414 28.775 1.00 93.81 81 ASP A O 1
ATOM 610 N N . THR A 1 82 ? -15.939 -7.934 30.306 1.00 95.25 82 THR A N 1
ATOM 611 C CA . THR A 1 82 ? -16.767 -7.033 31.115 1.00 95.25 82 THR A CA 1
ATOM 612 C C . THR A 1 82 ? -16.896 -5.630 30.520 1.00 95.25 82 THR A C 1
ATOM 614 O O . THR A 1 82 ? -17.750 -4.862 30.961 1.00 95.25 82 THR A O 1
ATOM 617 N N . TYR A 1 83 ? -16.072 -5.266 29.531 1.00 97.00 83 TYR A N 1
ATOM 618 C CA . TYR A 1 83 ? -16.052 -3.913 28.980 1.00 97.00 83 TYR A CA 1
ATOM 619 C C . TYR A 1 83 ? -17.240 -3.672 28.052 1.00 97.00 83 TYR A C 1
ATOM 621 O O . TYR A 1 83 ? -17.645 -4.527 27.261 1.00 97.00 83 TYR A O 1
ATOM 629 N N . LEU A 1 84 ? -17.751 -2.440 28.067 1.00 95.81 84 LEU A N 1
ATOM 630 C CA . LEU A 1 84 ? -18.642 -1.989 27.010 1.00 95.81 84 LEU A CA 1
ATOM 631 C C . LEU A 1 84 ? -17.841 -1.857 25.720 1.00 95.81 84 LEU A C 1
ATOM 633 O O . LEU A 1 84 ? -16.865 -1.110 25.643 1.00 95.81 84 LEU A O 1
ATOM 637 N N . LEU A 1 85 ? -18.274 -2.572 24.690 1.00 95.75 85 LEU A N 1
ATOM 638 C CA . LEU A 1 85 ? -17.607 -2.563 23.398 1.00 95.75 85 LEU A CA 1
ATOM 639 C C . LEU A 1 85 ? -17.731 -1.201 22.707 1.00 95.75 85 LEU A C 1
ATOM 641 O O . LEU A 1 85 ? -18.716 -0.472 22.867 1.00 95.75 85 LEU A O 1
ATOM 645 N N . GLY A 1 86 ? -16.729 -0.891 21.885 1.00 93.19 86 GLY A N 1
ATOM 646 C CA . GLY A 1 86 ? -16.751 0.291 21.036 1.00 93.19 86 GLY A CA 1
ATOM 647 C C . GLY A 1 86 ? -17.919 0.253 20.051 1.00 93.19 86 GLY A C 1
ATOM 648 O O . GLY A 1 86 ? -18.459 -0.807 19.718 1.00 93.19 86 GLY A O 1
ATOM 649 N N . LYS A 1 87 ? -18.304 1.429 19.562 1.00 94.12 87 LYS A N 1
ATOM 650 C CA . LYS A 1 87 ? -19.374 1.566 18.568 1.00 94.12 87 LYS A CA 1
ATOM 651 C C . LYS A 1 87 ? -18.843 2.158 17.277 1.00 94.12 87 LYS A C 1
ATOM 653 O O . LYS A 1 87 ? -17.894 2.936 17.295 1.00 94.12 87 LYS A O 1
ATOM 658 N N . PHE A 1 88 ? -19.503 1.824 16.179 1.00 96.00 88 PHE A N 1
ATOM 659 C CA . PHE A 1 88 ? -19.389 2.512 14.897 1.00 96.00 88 PHE A CA 1
ATOM 660 C C . PHE A 1 88 ? -20.749 3.070 14.522 1.00 96.00 88 PHE A C 1
ATOM 662 O O . PHE A 1 88 ? -21.749 2.380 14.694 1.00 96.00 88 PHE A O 1
ATOM 669 N N . TYR A 1 89 ? -20.815 4.297 14.032 1.00 95.25 89 TYR A N 1
ATOM 670 C CA . TYR A 1 89 ? -22.084 4.939 13.711 1.00 95.25 89 TYR A CA 1
ATOM 671 C C . TYR A 1 89 ? -22.045 5.617 12.345 1.00 95.25 89 TYR A C 1
ATOM 673 O O . TYR A 1 89 ? -21.027 6.163 11.924 1.00 95.25 89 TYR A O 1
ATOM 681 N N . ILE A 1 90 ? -23.197 5.603 11.672 1.00 95.00 90 ILE A N 1
ATOM 682 C CA . ILE A 1 90 ? -23.446 6.318 10.418 1.00 95.00 90 ILE A CA 1
ATOM 683 C C . ILE A 1 90 ? -24.612 7.280 10.689 1.00 95.00 90 ILE A C 1
ATOM 685 O O . ILE A 1 90 ? -25.775 6.891 10.531 1.00 95.00 90 ILE A O 1
ATOM 689 N N . PRO A 1 91 ? -24.340 8.530 11.120 1.00 92.81 91 PRO A N 1
ATOM 690 C CA . PRO A 1 91 ? -25.364 9.415 11.678 1.00 92.81 91 PRO A CA 1
ATOM 691 C C . PRO A 1 91 ? -26.511 9.697 10.713 1.00 92.81 91 PRO A C 1
ATOM 693 O O . PRO A 1 91 ? -27.669 9.703 11.114 1.00 92.81 91 PRO A O 1
ATOM 696 N N . ARG A 1 92 ? -26.206 9.861 9.419 1.00 91.25 92 ARG A N 1
ATOM 697 C CA . ARG A 1 92 ? -27.211 10.142 8.383 1.00 91.25 92 ARG A CA 1
ATOM 698 C C . ARG A 1 92 ? -28.273 9.047 8.263 1.00 91.25 92 ARG A C 1
ATOM 700 O O . ARG A 1 92 ? -29.393 9.334 7.858 1.00 91.25 92 ARG A O 1
ATOM 707 N N . LEU A 1 93 ? -27.912 7.808 8.582 1.00 91.88 93 LEU A N 1
ATOM 708 C CA . LEU A 1 93 ? -28.826 6.669 8.553 1.00 91.88 93 LEU A CA 1
ATOM 709 C C . LEU A 1 93 ? -29.493 6.427 9.914 1.00 91.88 93 LEU A C 1
ATOM 711 O O . LEU A 1 93 ? -30.380 5.588 10.004 1.00 91.88 93 LEU A O 1
ATOM 715 N N . GLY A 1 94 ? -29.068 7.131 10.969 1.00 94.00 94 GLY A N 1
ATOM 716 C CA . GLY A 1 94 ? -29.558 6.918 12.331 1.00 94.00 94 GLY A CA 1
ATOM 717 C C . GLY A 1 94 ? -29.165 5.561 12.921 1.00 94.00 94 GLY A C 1
ATOM 718 O O . GLY A 1 94 ? -29.813 5.102 13.857 1.00 94.00 94 GLY A O 1
ATOM 719 N N . ILE A 1 95 ? -28.131 4.906 12.379 1.00 94.38 95 ILE A N 1
ATOM 720 C CA . ILE A 1 95 ? -27.714 3.560 12.797 1.00 94.38 95 ILE A CA 1
ATOM 721 C C . ILE A 1 95 ? -26.353 3.569 13.488 1.00 94.38 95 ILE A C 1
ATOM 723 O O . ILE A 1 95 ? -25.462 4.361 13.160 1.00 94.38 95 ILE A O 1
ATOM 727 N N . HIS A 1 96 ? -26.180 2.618 14.403 1.00 94.56 96 HIS A N 1
ATOM 728 C CA . HIS A 1 96 ? -24.888 2.267 14.968 1.00 94.56 96 HIS A CA 1
ATOM 729 C C . HIS A 1 96 ? -24.739 0.750 15.107 1.00 94.56 96 HIS A C 1
ATOM 731 O O . HIS A 1 96 ? -25.717 0.011 15.199 1.00 94.56 96 HIS A O 1
ATOM 737 N N . PHE A 1 97 ? -23.494 0.307 15.200 1.00 94.31 97 PHE A N 1
ATOM 738 C CA . PHE A 1 97 ? -23.085 -1.077 15.369 1.00 94.31 97 PHE A CA 1
ATOM 739 C C . PHE A 1 97 ? -22.236 -1.178 16.629 1.00 94.31 97 PHE A C 1
ATOM 741 O O . PHE A 1 97 ? -21.365 -0.338 16.863 1.00 94.31 97 PHE A O 1
ATOM 748 N N . THR A 1 98 ? -22.497 -2.191 17.446 1.00 95.69 98 THR A N 1
ATOM 749 C CA . THR A 1 98 ? -21.593 -2.581 18.531 1.00 95.69 98 THR A CA 1
ATOM 750 C C . THR A 1 98 ? -20.520 -3.483 17.939 1.00 95.69 98 THR A C 1
ATOM 752 O O . THR A 1 98 ? -20.858 -4.451 17.268 1.00 95.69 98 THR A O 1
ATOM 755 N N . LEU A 1 99 ? -19.254 -3.154 18.170 1.00 94.19 99 LEU A N 1
ATOM 756 C CA . LEU A 1 99 ? -18.115 -3.751 17.481 1.00 94.19 99 LEU A CA 1
ATOM 757 C C . LEU A 1 99 ? -17.513 -4.903 18.293 1.00 94.19 99 LEU A C 1
ATOM 759 O O . LEU A 1 99 ? -16.823 -4.660 19.284 1.00 94.19 99 LEU A O 1
ATOM 763 N N . ARG A 1 100 ? -17.755 -6.147 17.877 1.00 94.94 100 ARG A N 1
ATOM 764 C CA . ARG A 1 100 ? -17.134 -7.352 18.449 1.00 94.94 100 ARG A CA 1
ATOM 765 C C . ARG A 1 100 ? -15.917 -7.756 17.629 1.00 94.94 100 ARG A C 1
ATOM 767 O O . ARG A 1 100 ? -15.763 -7.351 16.481 1.00 94.94 100 ARG A O 1
ATOM 774 N N . ASN A 1 101 ? -15.042 -8.567 18.214 1.00 94.94 101 ASN A N 1
ATOM 775 C CA . ASN A 1 101 ? -13.897 -9.094 17.480 1.00 94.94 101 ASN A CA 1
ATOM 776 C C . ASN A 1 101 ? -14.336 -9.907 16.265 1.00 94.94 101 ASN A C 1
ATOM 778 O O . ASN A 1 101 ? -15.261 -10.709 16.349 1.00 94.94 101 ASN A O 1
ATOM 782 N N . PHE A 1 102 ? -13.622 -9.688 15.162 1.00 94.62 102 PHE A N 1
ATOM 783 C CA . PHE A 1 102 ? -13.863 -10.248 13.835 1.00 94.62 102 PHE A CA 1
ATOM 784 C C . PHE A 1 102 ? -15.141 -9.768 13.140 1.00 94.62 102 PHE A C 1
ATOM 786 O O . PHE A 1 102 ? -15.412 -10.206 12.024 1.00 94.62 102 PHE A O 1
ATOM 793 N N . ASP A 1 103 ? -15.878 -8.816 13.724 1.00 95.25 103 ASP A N 1
ATOM 794 C CA . ASP A 1 103 ? -16.893 -8.090 12.968 1.00 95.25 103 ASP A CA 1
ATOM 795 C C . ASP A 1 103 ? -16.207 -7.282 11.860 1.00 95.25 103 ASP A C 1
ATOM 797 O O . ASP A 1 103 ? -15.278 -6.508 12.123 1.00 95.25 103 ASP A O 1
ATOM 801 N N . THR A 1 104 ? -16.708 -7.431 10.631 1.00 95.44 104 THR A N 1
ATOM 802 C CA . THR A 1 104 ? -16.330 -6.604 9.483 1.00 95.44 104 THR A CA 1
ATOM 803 C C . THR A 1 104 ? -17.524 -5.778 9.025 1.00 95.44 104 THR A C 1
ATOM 805 O O . THR A 1 104 ? -18.528 -6.312 8.550 1.00 95.44 104 THR A O 1
ATOM 808 N N . VAL A 1 105 ? -17.406 -4.456 9.125 1.00 95.00 105 VAL A N 1
ATOM 809 C CA . VAL A 1 105 ? -18.402 -3.511 8.617 1.00 95.00 105 VAL A CA 1
ATOM 810 C C . VAL A 1 105 ? -17.947 -3.002 7.256 1.00 95.00 105 VAL A C 1
ATOM 812 O O . VAL A 1 105 ?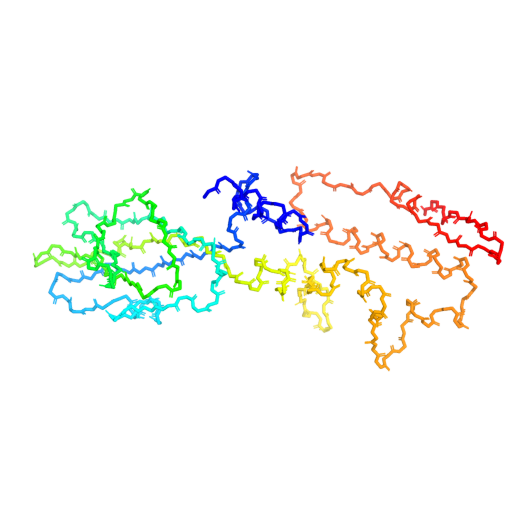 -16.898 -2.370 7.145 1.00 95.00 105 VAL A O 1
ATOM 815 N N . ASN A 1 106 ? -18.755 -3.257 6.227 1.00 94.12 106 ASN A N 1
ATOM 816 C CA . ASN A 1 106 ? -18.570 -2.686 4.897 1.00 94.12 106 ASN A CA 1
ATOM 817 C C . ASN A 1 106 ? -19.435 -1.434 4.757 1.00 94.12 106 ASN A C 1
ATOM 819 O O . ASN A 1 106 ? -20.652 -1.494 4.940 1.00 94.12 106 ASN A O 1
ATOM 823 N N . PHE A 1 107 ? -18.822 -0.299 4.440 1.00 93.81 107 PHE A N 1
ATOM 824 C CA . PHE A 1 107 ? -19.523 0.978 4.323 1.00 93.81 107 PHE A CA 1
ATOM 825 C C . PHE A 1 107 ? -18.850 1.888 3.294 1.00 93.81 107 PHE A C 1
ATOM 827 O O . PHE A 1 107 ? -17.754 1.622 2.816 1.00 93.81 107 PHE A O 1
ATOM 834 N N . CYS A 1 108 ? -19.533 2.960 2.904 1.00 93.31 108 CYS A N 1
ATOM 835 C CA . CYS A 1 108 ? -18.965 3.968 2.015 1.00 93.31 108 CYS A CA 1
ATOM 836 C C . CYS A 1 108 ? -18.329 5.087 2.854 1.00 93.31 108 CYS A C 1
ATOM 838 O O . CYS A 1 108 ? -19.066 5.846 3.492 1.00 93.31 108 CYS A O 1
ATOM 840 N N . GLY A 1 109 ? -16.994 5.206 2.826 1.00 94.06 109 GLY A N 1
ATOM 841 C CA . GLY A 1 109 ? -16.233 6.226 3.568 1.00 94.06 109 GLY A CA 1
ATOM 842 C C . GLY A 1 109 ? -16.562 7.670 3.168 1.00 94.06 109 GLY A C 1
ATOM 843 O O . GLY A 1 109 ? -16.385 8.608 3.945 1.00 94.06 109 GLY A O 1
ATOM 844 N N . LEU A 1 110 ? -17.170 7.865 1.992 1.00 94.81 110 LEU A N 1
ATOM 845 C CA . LEU A 1 110 ? -17.633 9.174 1.523 1.00 94.81 110 LEU A CA 1
ATOM 846 C C . LEU A 1 110 ? -18.845 9.719 2.296 1.00 94.81 110 LEU A C 1
ATOM 848 O O . LEU A 1 110 ? -19.157 10.908 2.155 1.00 94.81 110 LEU A O 1
ATOM 852 N N . ASN A 1 111 ? -19.537 8.900 3.093 1.00 94.00 111 ASN A N 1
ATOM 853 C CA . ASN A 1 111 ? -20.586 9.356 4.008 1.00 94.00 111 ASN A CA 1
ATOM 854 C C . ASN A 1 111 ? -19.998 9.730 5.370 1.00 94.00 111 ASN A C 1
ATOM 856 O O . ASN A 1 111 ? -18.990 9.169 5.778 1.00 94.00 111 ASN A O 1
ATOM 860 N N . VAL A 1 112 ? -20.650 10.646 6.096 1.00 96.06 112 VAL A N 1
ATOM 861 C CA . VAL A 1 112 ? -20.247 10.946 7.479 1.00 96.06 112 VAL A CA 1
ATOM 862 C C . VAL A 1 112 ? -20.416 9.693 8.330 1.00 96.06 112 VAL A C 1
ATOM 864 O O . VAL A 1 112 ? -21.500 9.104 8.353 1.00 96.06 112 VAL A O 1
ATOM 867 N N . HIS A 1 113 ? -19.353 9.308 9.023 1.00 96.19 113 HIS A N 1
ATOM 868 C CA . HIS A 1 113 ? -19.317 8.157 9.914 1.00 96.19 113 HIS A CA 1
ATOM 869 C C . HIS A 1 113 ? -18.304 8.394 11.038 1.00 96.19 113 HIS A C 1
ATOM 871 O O . HIS A 1 113 ? -17.479 9.302 10.963 1.00 96.19 113 HIS A O 1
ATOM 877 N N . GLY A 1 114 ? -18.372 7.602 12.103 1.00 95.06 114 GLY A N 1
ATOM 878 C CA . GLY A 1 114 ? -17.446 7.740 13.221 1.00 95.06 114 GLY A CA 1
ATOM 879 C C . GLY A 1 114 ? -17.515 6.575 14.192 1.00 95.06 114 GLY A C 1
ATOM 880 O O . GLY A 1 114 ? -18.219 5.587 13.968 1.00 95.06 114 GLY A O 1
ATOM 881 N N . GLY A 1 115 ? -16.758 6.693 15.278 1.00 93.56 115 GLY A N 1
ATOM 882 C CA . GLY A 1 115 ? -16.670 5.660 16.297 1.00 93.56 115 GLY A CA 1
ATOM 883 C C . GLY A 1 115 ? -16.731 6.208 17.713 1.00 93.56 115 GLY A C 1
ATOM 884 O O . GLY A 1 115 ? -16.554 7.401 17.953 1.00 93.56 115 GLY A O 1
ATOM 885 N N . ALA A 1 116 ? -16.991 5.307 18.652 1.00 93.25 116 ALA A N 1
ATOM 886 C CA . ALA A 1 116 ? -16.878 5.556 20.081 1.00 93.25 116 ALA A CA 1
ATOM 887 C C . ALA A 1 116 ? -15.927 4.522 20.705 1.00 93.25 116 ALA A C 1
ATOM 889 O O . ALA A 1 116 ? -15.954 3.355 20.284 1.00 93.25 116 ALA A O 1
ATOM 890 N N . PRO A 1 117 ? -15.102 4.923 21.688 1.00 95.75 117 PRO A N 1
ATOM 891 C CA . PRO A 1 117 ? -14.180 4.010 22.350 1.00 95.75 117 PRO A CA 1
ATOM 892 C C . PRO A 1 117 ? -14.930 2.949 23.171 1.00 95.75 117 PRO A C 1
ATOM 894 O O . PRO A 1 117 ? -16.061 3.194 23.607 1.00 95.75 117 PRO A O 1
ATOM 897 N N . PRO A 1 118 ? -14.317 1.772 23.395 1.00 96.62 118 PRO A N 1
ATOM 898 C CA . PRO A 1 118 ? -14.772 0.849 24.422 1.00 96.62 118 PRO A CA 1
ATOM 899 C C . PRO A 1 118 ? -14.568 1.460 25.809 1.00 96.62 118 PRO A C 1
ATOM 901 O O . PRO A 1 118 ? -13.713 2.330 25.998 1.00 96.62 118 PRO A O 1
AT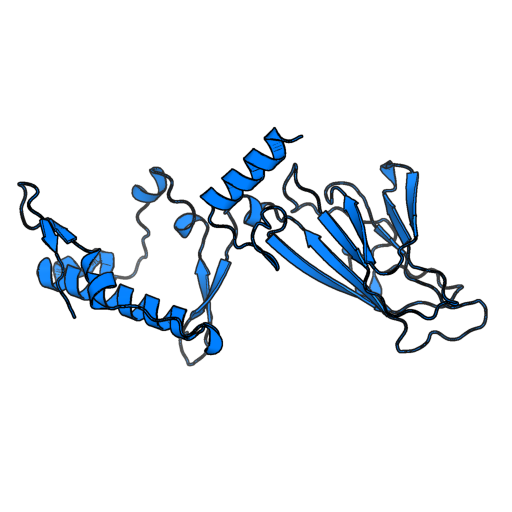OM 904 N N . ARG A 1 119 ? -15.361 1.010 26.780 1.00 97.06 119 ARG A N 1
ATOM 905 C CA . ARG A 1 119 ? -15.408 1.603 28.118 1.00 97.06 119 ARG A CA 1
ATOM 906 C C . ARG A 1 119 ? -15.284 0.545 29.199 1.00 97.06 119 ARG A C 1
ATOM 908 O O . ARG A 1 119 ? -15.926 -0.501 29.099 1.00 97.06 119 ARG A O 1
ATOM 915 N N . ALA A 1 120 ? -14.497 0.844 30.226 1.00 97.75 120 ALA A N 1
ATOM 916 C CA . ALA A 1 120 ? -14.439 0.031 31.436 1.00 97.75 120 ALA A CA 1
ATOM 917 C C . ALA A 1 120 ? -15.802 0.020 32.163 1.00 97.75 120 ALA A C 1
ATOM 919 O O . ALA A 1 120 ? -16.613 0.930 31.944 1.00 97.75 120 ALA A O 1
ATOM 920 N N . PRO A 1 121 ? -16.076 -0.981 33.018 1.00 97.12 121 PRO A N 1
ATOM 921 C CA . PRO A 1 121 ? -17.241 -0.973 33.895 1.00 97.12 121 PRO A CA 1
ATOM 922 C C . PRO A 1 121 ? -17.261 0.239 34.847 1.00 97.12 121 PRO A C 1
ATOM 924 O O . PRO A 1 121 ? -16.213 0.826 35.133 1.00 97.12 121 PRO A O 1
ATOM 927 N N . PRO A 1 122 ? -18.438 0.633 35.365 1.00 97.06 122 PRO A N 1
ATOM 928 C CA . PRO A 1 122 ? -18.538 1.708 36.349 1.00 97.06 122 PRO A CA 1
ATOM 929 C C . PRO A 1 122 ? -17.671 1.443 37.588 1.00 97.06 122 PRO A C 1
ATOM 931 O O . PRO A 1 122 ? -17.757 0.378 38.193 1.00 97.06 122 PRO A O 1
ATOM 934 N N . GLY A 1 123 ? -16.867 2.432 37.987 1.00 94.81 123 GLY A N 1
ATOM 935 C CA . GLY A 1 123 ? -16.010 2.355 39.177 1.00 94.81 123 GLY A CA 1
ATOM 936 C C . GLY A 1 123 ? -14.718 1.547 39.011 1.00 94.81 123 GLY A C 1
ATOM 937 O O . GLY A 1 123 ? -13.932 1.493 39.954 1.00 94.81 123 GLY A O 1
ATOM 938 N N . GLU A 1 124 ? -14.471 0.957 37.839 1.00 95.44 124 GLU A N 1
ATOM 939 C CA . GLU A 1 124 ? -13.231 0.237 37.543 1.00 95.44 124 GLU A CA 1
ATOM 940 C C . GLU A 1 124 ? -12.217 1.124 36.809 1.00 95.44 124 GLU A C 1
ATOM 942 O O . GLU A 1 124 ? -12.569 1.951 35.961 1.00 95.44 124 GLU A O 1
ATOM 947 N N . GLU A 1 125 ? -10.934 0.925 37.114 1.00 95.69 125 GLU A N 1
ATOM 948 C CA . GLU A 1 125 ? -9.847 1.519 36.340 1.00 95.69 125 GLU A CA 1
ATOM 949 C C . GLU A 1 125 ? -9.704 0.833 34.974 1.00 95.69 125 GLU A C 1
ATOM 951 O O . GLU A 1 125 ? -9.977 -0.360 34.801 1.00 95.69 125 GLU A O 1
ATOM 956 N N . VAL A 1 126 ? -9.249 1.599 33.981 1.00 96.75 126 VAL A N 1
ATOM 957 C CA . VAL A 1 126 ? -8.975 1.058 32.649 1.00 96.75 126 VAL A CA 1
ATOM 958 C C . VAL A 1 126 ? -7.735 0.170 32.709 1.00 96.75 126 VAL A C 1
ATOM 960 O O . VAL A 1 126 ? -6.671 0.608 33.137 1.00 96.75 126 VAL A O 1
ATOM 963 N N . GLN A 1 127 ? -7.852 -1.070 32.238 1.00 96.50 127 GLN A N 1
ATOM 964 C CA . GLN A 1 127 ? -6.716 -1.979 32.134 1.00 96.50 127 GLN A CA 1
ATOM 965 C C . GLN A 1 127 ? -5.748 -1.498 31.047 1.00 96.50 127 GLN A C 1
ATOM 967 O O . GLN A 1 127 ? -6.163 -1.148 29.942 1.00 96.50 127 GLN A O 1
ATOM 972 N N . ASN A 1 128 ? -4.447 -1.530 31.341 1.00 93.94 128 ASN A N 1
ATOM 973 C CA . ASN A 1 128 ? -3.400 -1.009 30.452 1.00 93.94 128 ASN A CA 1
ATOM 974 C C . ASN A 1 128 ? -3.350 -1.690 29.074 1.00 93.94 128 ASN A C 1
ATOM 976 O O . ASN A 1 128 ? -2.874 -1.096 28.110 1.00 93.94 128 ASN A O 1
ATOM 980 N N . ASP A 1 129 ? -3.809 -2.936 28.974 1.00 95.31 129 ASP A N 1
ATOM 981 C CA . ASP A 1 129 ? -3.838 -3.722 27.741 1.00 95.31 129 ASP A CA 1
ATOM 982 C C . ASP A 1 129 ? -5.245 -3.852 27.129 1.00 95.31 129 ASP A C 1
ATOM 984 O O . ASP A 1 129 ? -5.426 -4.626 26.183 1.00 95.31 129 ASP A O 1
ATOM 988 N N . ALA A 1 130 ? -6.219 -3.067 27.613 1.00 96.94 130 ALA A N 1
ATOM 989 C CA . ALA A 1 130 ? -7.529 -2.913 26.990 1.00 96.94 130 ALA A CA 1
ATOM 990 C C . ALA A 1 130 ? -7.422 -1.999 25.757 1.00 96.94 130 ALA A C 1
ATOM 992 O O . ALA A 1 130 ? -7.562 -0.775 25.828 1.00 96.94 130 ALA A O 1
ATOM 993 N N . ILE A 1 131 ? -7.168 -2.616 24.604 1.00 95.81 131 ILE A N 1
ATOM 994 C CA . ILE A 1 131 ? -6.877 -1.952 23.337 1.00 95.81 131 ILE A CA 1
ATOM 995 C C . ILE A 1 131 ? -7.974 -2.234 22.314 1.00 95.81 131 ILE A C 1
ATOM 997 O O . ILE A 1 131 ? -8.239 -3.377 21.934 1.00 95.81 131 ILE A O 1
ATOM 1001 N N . ARG A 1 132 ? -8.548 -1.159 21.776 1.00 95.69 132 ARG A N 1
ATOM 1002 C CA . ARG A 1 132 ? -9.314 -1.182 20.534 1.00 95.69 132 ARG A CA 1
ATOM 1003 C C . ARG A 1 132 ? -8.346 -1.233 19.359 1.00 95.69 132 ARG A C 1
ATOM 1005 O O . ARG A 1 132 ? -7.594 -0.287 19.130 1.00 95.69 132 ARG A O 1
ATOM 1012 N N . LEU A 1 133 ? -8.431 -2.299 18.574 1.00 96.38 133 LEU A N 1
ATOM 1013 C CA . LEU A 1 133 ? -7.693 -2.443 17.326 1.00 96.38 133 LEU A CA 1
ATOM 1014 C C . LEU A 1 133 ? -8.669 -2.645 16.175 1.00 96.38 133 LEU A C 1
ATOM 1016 O O . LEU A 1 133 ? -9.554 -3.509 16.217 1.00 96.38 133 LEU A O 1
ATOM 1020 N N . THR A 1 134 ? -8.490 -1.829 15.144 1.00 96.38 134 THR A N 1
ATOM 1021 C CA . THR A 1 134 ? -9.320 -1.837 13.948 1.00 96.38 134 THR A CA 1
ATOM 1022 C C . THR A 1 134 ? -8.444 -1.830 12.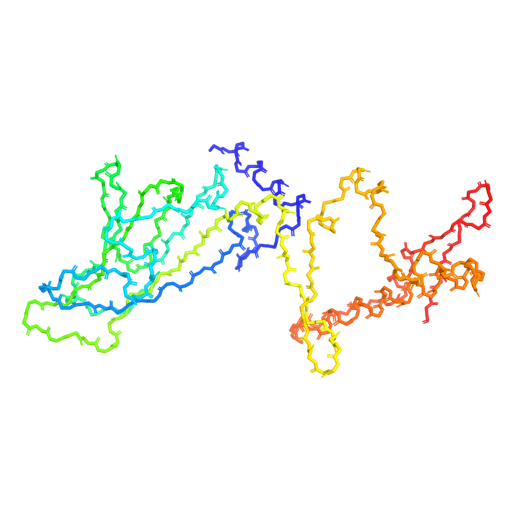706 1.00 96.38 134 THR A C 1
ATOM 1024 O O . THR A 1 134 ? -7.603 -0.951 12.539 1.00 96.38 134 THR A O 1
ATOM 1027 N N . ILE A 1 135 ? -8.670 -2.795 11.824 1.00 96.00 135 ILE A N 1
ATOM 1028 C CA . ILE A 1 135 ? -8.024 -2.910 10.522 1.00 96.00 135 ILE A CA 1
ATOM 1029 C C . ILE A 1 135 ? -8.958 -2.280 9.492 1.00 96.00 135 ILE A C 1
ATOM 1031 O O . ILE A 1 135 ? -10.096 -2.719 9.332 1.00 96.00 135 ILE A O 1
ATOM 1035 N N . ILE A 1 136 ? -8.483 -1.246 8.809 1.00 95.31 136 ILE A N 1
ATOM 1036 C CA . ILE A 1 136 ? -9.211 -0.525 7.770 1.00 95.31 136 ILE A CA 1
ATOM 1037 C C . ILE A 1 136 ? -8.597 -0.880 6.427 1.00 95.31 136 ILE A C 1
ATOM 1039 O O . ILE A 1 136 ? -7.456 -0.518 6.148 1.00 95.31 136 ILE A O 1
ATOM 1043 N N . GLN A 1 137 ? -9.358 -1.567 5.590 1.00 94.38 137 GLN A N 1
ATOM 1044 C CA . GLN A 1 137 ? -9.040 -1.739 4.182 1.00 94.38 137 GLN A CA 1
ATOM 1045 C C . GLN A 1 137 ? -9.888 -0.744 3.404 1.00 94.38 137 GLN A C 1
ATOM 1047 O O . GLN A 1 137 ? -11.116 -0.837 3.419 1.00 94.38 137 GLN A O 1
ATOM 1052 N N . TYR A 1 138 ? -9.244 0.230 2.770 1.00 92.62 138 TYR A N 1
ATOM 1053 C CA . TYR A 1 138 ? -9.944 1.312 2.087 1.00 92.62 138 TYR A CA 1
ATOM 1054 C C . TYR A 1 138 ? -9.459 1.465 0.639 1.00 92.62 138 TYR A C 1
ATOM 1056 O O . TYR A 1 138 ? -8.389 0.954 0.285 1.00 92.62 138 TYR A O 1
ATOM 1064 N N . PRO A 1 139 ? -10.257 2.108 -0.229 1.00 89.62 139 PRO A N 1
ATOM 1065 C CA . PRO A 1 139 ? -9.917 2.259 -1.633 1.00 89.62 139 PRO A CA 1
ATOM 1066 C C . PRO A 1 139 ? -9.609 3.723 -1.989 1.00 89.62 139 PRO A C 1
ATOM 1068 O O . PRO A 1 139 ? -10.472 4.398 -2.553 1.00 89.62 139 PRO A O 1
ATOM 1071 N N . PRO A 1 140 ? -8.408 4.259 -1.705 1.00 91.19 140 PRO A N 1
ATOM 1072 C CA . PRO A 1 140 ? -8.091 5.629 -2.090 1.00 91.19 140 PRO A CA 1
ATOM 1073 C C . PRO A 1 140 ? -8.201 5.806 -3.610 1.00 91.19 140 PRO A C 1
ATOM 1075 O O . PRO A 1 140 ? -7.585 5.050 -4.361 1.00 91.19 140 PRO A O 1
ATOM 1078 N N . ALA A 1 141 ? -8.929 6.831 -4.060 1.00 90.25 141 ALA A N 1
ATOM 1079 C CA . ALA A 1 141 ? -9.191 7.120 -5.472 1.00 90.25 141 ALA A CA 1
ATOM 1080 C C . ALA A 1 141 ? -7.900 7.163 -6.293 1.00 90.25 141 ALA A C 1
ATOM 1082 O O . ALA A 1 141 ? -7.777 6.459 -7.284 1.00 90.25 141 ALA A O 1
ATOM 1083 N N . ALA A 1 142 ? -6.878 7.873 -5.806 1.00 88.25 142 ALA A N 1
ATOM 1084 C CA . ALA A 1 142 ? -5.599 7.977 -6.504 1.00 88.25 142 ALA A CA 1
ATOM 1085 C C . ALA A 1 142 ? -4.968 6.607 -6.812 1.00 88.25 142 ALA A C 1
ATOM 1087 O O . ALA A 1 142 ? -4.442 6.412 -7.899 1.00 88.25 142 ALA A O 1
ATOM 1088 N N . MET A 1 143 ? -5.032 5.642 -5.891 1.00 86.88 143 MET A N 1
ATOM 1089 C CA . MET A 1 143 ? -4.510 4.297 -6.161 1.00 86.88 143 MET A CA 1
ATOM 1090 C C . MET A 1 143 ? -5.486 3.447 -6.960 1.00 86.88 143 MET A C 1
ATOM 1092 O O . MET A 1 143 ? -5.069 2.694 -7.832 1.00 86.88 143 MET A O 1
ATOM 1096 N N . GLY A 1 144 ? -6.782 3.585 -6.683 1.00 84.19 144 GLY A N 1
ATOM 1097 C CA . GLY A 1 144 ? -7.832 2.901 -7.420 1.00 84.19 144 GLY A CA 1
ATOM 1098 C C . GLY A 1 144 ? -7.858 3.251 -8.905 1.00 84.19 144 GLY A C 1
ATOM 1099 O O . GLY A 1 144 ? -8.224 2.368 -9.676 1.00 84.19 144 GLY A O 1
ATOM 1100 N N . ASP A 1 145 ? -7.443 4.471 -9.258 1.00 84.88 145 ASP A N 1
ATOM 1101 C CA . ASP A 1 145 ? -7.460 5.070 -10.599 1.00 84.88 145 ASP A CA 1
ATOM 1102 C C . ASP A 1 145 ? -6.061 5.140 -11.243 1.00 84.88 145 ASP A C 1
ATOM 1104 O O . ASP A 1 145 ? -5.889 5.757 -12.291 1.00 84.88 145 ASP A O 1
ATOM 1108 N N . GLY A 1 146 ? -5.035 4.543 -10.620 1.00 82.31 146 GLY A N 1
ATOM 1109 C CA . GLY A 1 146 ? -3.683 4.486 -11.196 1.00 82.31 146 GLY A CA 1
ATOM 1110 C C . GLY A 1 146 ? -2.969 5.842 -11.265 1.00 82.31 146 GLY A C 1
ATOM 1111 O O . GLY A 1 146 ? -2.020 6.012 -12.024 1.00 82.31 146 GLY A O 1
ATOM 1112 N N . LEU A 1 147 ? -3.426 6.818 -10.478 1.00 85.25 147 LEU A N 1
ATOM 1113 C CA . LEU A 1 147 ? -2.851 8.163 -10.358 1.00 85.25 147 LEU A CA 1
ATOM 1114 C C . LEU A 1 147 ? -1.873 8.287 -9.176 1.00 85.25 147 LEU A C 1
ATOM 1116 O O . LEU A 1 147 ? -1.233 9.319 -8.983 1.00 85.25 147 LEU A O 1
ATOM 1120 N N . GLY A 1 148 ? -1.793 7.251 -8.342 1.00 83.62 148 GLY A N 1
ATOM 1121 C CA . GLY A 1 148 ? -0.930 7.184 -7.173 1.00 83.62 148 GLY A CA 1
ATOM 1122 C C . GLY A 1 148 ? 0.507 6.788 -7.506 1.00 83.62 148 GLY A C 1
ATOM 1123 O O . GLY A 1 148 ? 0.815 6.262 -8.575 1.00 83.62 148 GLY A O 1
ATOM 1124 N N . HIS A 1 149 ? 1.396 7.006 -6.537 1.00 87.19 149 HIS A N 1
ATOM 1125 C CA . HIS A 1 149 ? 2.764 6.504 -6.593 1.00 87.19 149 HIS A CA 1
ATOM 1126 C C . HIS A 1 149 ? 2.866 5.188 -5.828 1.00 87.19 149 HIS A C 1
ATOM 1128 O O . HIS A 1 149 ? 2.566 5.150 -4.633 1.00 87.19 149 HIS A O 1
ATOM 1134 N N . LEU A 1 150 ? 3.348 4.137 -6.488 1.00 87.56 150 LEU A N 1
ATOM 1135 C CA . LEU A 1 150 ? 3.657 2.870 -5.832 1.00 87.56 150 LEU A CA 1
ATOM 1136 C C . LEU A 1 150 ? 5.117 2.867 -5.389 1.00 87.56 150 LEU A C 1
ATOM 1138 O O . LEU A 1 150 ? 6.016 3.064 -6.203 1.00 87.56 150 LEU A O 1
ATOM 1142 N N . ALA A 1 151 ? 5.357 2.643 -4.100 1.00 90.75 151 ALA A N 1
ATOM 1143 C CA . ALA A 1 151 ? 6.689 2.379 -3.570 1.00 90.75 151 ALA A CA 1
ATOM 1144 C C . ALA A 1 151 ? 7.089 0.939 -3.923 1.00 90.75 151 ALA A C 1
ATOM 1146 O O . ALA A 1 151 ? 6.522 0.001 -3.370 1.00 90.75 151 ALA A O 1
ATOM 1147 N N . VAL A 1 152 ? 8.028 0.767 -4.855 1.00 91.25 152 VAL A N 1
ATOM 1148 C CA . VAL A 1 152 ? 8.356 -0.554 -5.422 1.00 91.25 152 VAL A CA 1
ATOM 1149 C C . VAL A 1 152 ? 9.582 -1.177 -4.769 1.00 91.25 152 VAL A C 1
ATOM 1151 O O . VAL A 1 152 ? 9.568 -2.356 -4.432 1.00 91.25 152 VAL A O 1
ATOM 1154 N N . ALA A 1 153 ? 10.651 -0.400 -4.611 1.00 94.81 153 ALA A N 1
ATOM 1155 C CA . ALA A 1 153 ? 11.942 -0.906 -4.161 1.00 94.81 153 ALA A CA 1
ATOM 1156 C C . ALA A 1 153 ? 12.771 0.209 -3.515 1.00 94.81 153 ALA A C 1
ATOM 1158 O O . ALA A 1 153 ? 12.541 1.392 -3.766 1.00 94.81 153 ALA A O 1
ATOM 1159 N N . ALA A 1 154 ? 13.770 -0.155 -2.718 1.00 95.06 154 ALA A N 1
ATOM 1160 C CA . ALA A 1 154 ? 14.832 0.751 -2.311 1.00 95.06 154 ALA A CA 1
ATOM 1161 C C . ALA A 1 154 ? 15.623 1.223 -3.540 1.00 95.06 154 ALA A C 1
ATOM 1163 O O . ALA A 1 154 ? 15.969 0.430 -4.427 1.00 95.06 154 ALA A O 1
ATOM 1164 N N . TRP A 1 155 ? 15.908 2.521 -3.576 1.00 94.19 155 TRP A N 1
ATOM 1165 C CA . TRP A 1 155 ? 16.643 3.187 -4.643 1.00 94.19 155 TRP A CA 1
ATOM 1166 C C . TRP A 1 155 ? 17.889 3.872 -4.082 1.00 94.19 155 TRP A C 1
ATOM 1168 O O . TRP A 1 155 ? 17.747 4.697 -3.175 1.00 94.19 155 TRP A O 1
ATOM 1178 N N . PRO A 1 156 ? 19.092 3.585 -4.605 1.00 89.94 156 PRO A N 1
ATOM 1179 C CA . PRO A 1 156 ? 20.311 4.202 -4.103 1.00 89.94 156 PRO A CA 1
ATOM 1180 C C . PRO A 1 156 ? 20.259 5.718 -4.325 1.00 89.94 156 PRO A C 1
ATOM 1182 O O . PRO A 1 156 ? 20.095 6.195 -5.449 1.00 89.94 156 PRO A O 1
ATOM 1185 N N . GLY A 1 157 ? 20.359 6.483 -3.240 1.00 86.75 157 GLY A N 1
ATOM 1186 C CA . GLY A 1 157 ? 20.354 7.944 -3.291 1.00 86.75 157 GLY A CA 1
ATOM 1187 C C . GLY A 1 157 ? 21.745 8.550 -3.117 1.00 86.75 157 GLY A C 1
ATOM 1188 O O . GLY A 1 157 ? 22.705 7.893 -2.709 1.00 86.75 157 GLY A O 1
ATOM 1189 N N . ALA A 1 158 ? 21.867 9.841 -3.428 1.00 83.69 158 ALA A N 1
ATOM 1190 C CA . ALA A 1 158 ? 23.125 10.564 -3.276 1.00 83.69 158 ALA A CA 1
ATOM 1191 C C . ALA A 1 158 ? 23.536 10.686 -1.795 1.00 83.69 158 ALA A C 1
ATOM 1193 O O . ALA A 1 158 ? 22.702 10.870 -0.907 1.00 83.69 158 ALA A O 1
ATOM 1194 N N . GLY A 1 159 ? 24.843 10.612 -1.525 1.00 83.06 159 GLY A N 1
ATOM 1195 C CA . GLY A 1 159 ? 25.393 10.812 -0.179 1.00 83.06 159 GLY A CA 1
ATOM 1196 C C . GLY A 1 159 ? 25.042 9.712 0.829 1.00 83.06 159 GLY A C 1
ATOM 1197 O O . GLY A 1 159 ? 24.987 9.991 2.025 1.00 83.06 159 GLY A O 1
ATOM 1198 N N . GLY A 1 160 ? 24.771 8.488 0.360 1.00 81.25 160 GLY A N 1
ATOM 1199 C CA . GLY A 1 160 ? 24.463 7.336 1.217 1.00 81.25 160 GLY A CA 1
ATOM 1200 C C . GLY A 1 160 ? 23.067 7.372 1.843 1.00 81.25 160 GLY A C 1
ATOM 1201 O O . GLY A 1 160 ? 22.810 6.656 2.807 1.00 81.25 160 GLY A O 1
ATOM 1202 N N . LYS A 1 161 ? 22.174 8.228 1.334 1.00 87.44 161 LYS A N 1
ATOM 1203 C CA . LYS A 1 161 ? 20.777 8.289 1.768 1.00 87.44 161 LYS A CA 1
ATOM 1204 C C . LYS A 1 161 ? 19.905 7.596 0.742 1.00 87.44 161 LYS A C 1
ATOM 1206 O O . LYS A 1 161 ? 19.480 8.224 -0.224 1.00 87.44 161 LYS A O 1
ATOM 1211 N N . ASP A 1 162 ? 19.649 6.317 0.966 1.00 90.00 162 ASP A N 1
ATOM 1212 C CA . ASP A 1 162 ? 18.737 5.559 0.121 1.00 90.00 162 ASP A CA 1
ATOM 1213 C C . ASP A 1 162 ? 17.339 6.185 0.119 1.00 90.00 162 ASP A C 1
ATOM 1215 O O . ASP A 1 162 ? 16.871 6.794 1.085 1.00 90.00 162 ASP A O 1
ATOM 1219 N N . THR A 1 163 ? 16.682 6.054 -1.022 1.00 93.56 163 THR A N 1
ATOM 1220 C CA . THR A 1 163 ? 15.345 6.562 -1.303 1.00 93.56 163 THR A CA 1
ATOM 1221 C C . THR A 1 163 ? 14.455 5.408 -1.761 1.00 93.56 163 THR A C 1
ATOM 1223 O O . THR A 1 163 ? 14.805 4.236 -1.619 1.00 93.56 163 THR A O 1
ATOM 1226 N N . VAL A 1 164 ? 13.275 5.719 -2.291 1.00 94.12 164 VAL A N 1
ATOM 1227 C CA . VAL A 1 164 ? 12.320 4.725 -2.781 1.00 94.12 164 VAL A CA 1
ATOM 1228 C C . VAL A 1 164 ? 12.134 4.920 -4.277 1.00 94.12 164 VAL A C 1
ATOM 1230 O O . VAL A 1 164 ? 11.785 6.018 -4.714 1.00 94.12 164 VAL A O 1
ATOM 1233 N N . LEU A 1 165 ? 12.310 3.844 -5.043 1.00 93.88 165 LEU A N 1
ATOM 1234 C CA . LEU A 1 165 ? 11.895 3.765 -6.434 1.00 93.88 165 LEU A CA 1
ATOM 1235 C C . LEU A 1 165 ? 10.369 3.794 -6.468 1.00 93.88 165 LEU A C 1
ATOM 1237 O O . LEU A 1 165 ? 9.704 2.890 -5.952 1.00 93.88 165 LEU A O 1
ATOM 1241 N N . LYS A 1 166 ? 9.825 4.852 -7.065 1.00 92.00 166 LYS A N 1
ATOM 1242 C CA . LYS A 1 166 ? 8.386 5.046 -7.207 1.00 92.00 166 LYS A CA 1
ATOM 1243 C C . LYS A 1 166 ? 7.972 4.748 -8.637 1.00 92.00 166 LYS A C 1
ATOM 1245 O O . LYS A 1 166 ? 8.534 5.330 -9.559 1.00 92.00 166 LYS A O 1
ATOM 1250 N N . MET A 1 167 ? 6.960 3.907 -8.812 1.00 88.38 167 MET A N 1
ATOM 1251 C CA . MET A 1 167 ? 6.212 3.875 -10.065 1.00 88.38 167 MET A CA 1
ATOM 1252 C C . MET A 1 167 ? 5.155 4.972 -10.022 1.00 88.38 167 MET A C 1
ATOM 1254 O O . MET A 1 167 ? 4.318 4.985 -9.120 1.00 88.38 167 MET A O 1
ATOM 1258 N N . THR A 1 168 ? 5.228 5.913 -10.960 1.00 86.75 168 THR A N 1
ATOM 1259 C CA . THR A 1 168 ? 4.274 7.024 -11.074 1.00 86.75 168 THR A CA 1
ATOM 1260 C C . THR A 1 168 ? 3.113 6.663 -11.995 1.00 86.75 168 THR A C 1
ATOM 1262 O O . THR A 1 168 ? 3.110 5.592 -12.610 1.00 86.75 168 THR A O 1
ATOM 1265 N N . ALA A 1 169 ? 2.111 7.536 -12.080 1.00 82.75 169 ALA A N 1
ATOM 1266 C CA . ALA A 1 169 ? 0.958 7.339 -12.953 1.00 82.75 169 ALA A CA 1
ATOM 1267 C C . ALA A 1 169 ? 1.374 7.210 -14.428 1.00 82.75 169 ALA A C 1
ATOM 1269 O O . ALA A 1 169 ? 0.856 6.369 -15.154 1.00 82.75 169 ALA A O 1
ATOM 1270 N N . GLU A 1 170 ? 2.363 7.989 -14.864 1.00 80.31 170 GLU A N 1
ATOM 1271 C CA . GLU A 1 170 ? 2.888 7.993 -16.233 1.00 80.31 170 GLU A CA 1
ATOM 1272 C C . GLU A 1 170 ? 3.614 6.689 -16.587 1.00 80.31 170 GLU A C 1
ATOM 1274 O O . GLU A 1 170 ? 3.631 6.286 -17.746 1.00 80.31 170 GLU A O 1
ATOM 1279 N N . MET A 1 171 ? 4.201 6.012 -15.592 1.00 82.06 171 MET A N 1
ATOM 1280 C CA . MET A 1 171 ? 4.857 4.711 -15.772 1.00 82.06 171 MET A CA 1
ATOM 1281 C C . MET A 1 171 ? 3.865 3.539 -15.724 1.00 82.06 171 MET A C 1
ATOM 1283 O O . MET A 1 171 ? 4.154 2.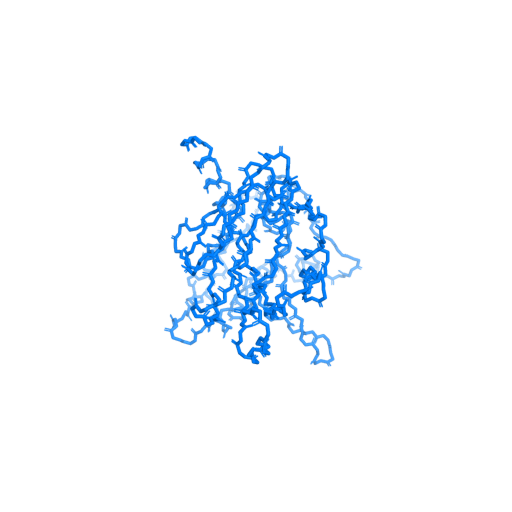474 -16.262 1.00 82.06 171 MET A O 1
ATOM 1287 N N . GLN A 1 172 ? 2.723 3.720 -15.054 1.00 78.56 172 GLN A N 1
ATOM 1288 C CA . GLN A 1 172 ? 1.671 2.707 -14.902 1.00 78.56 172 GLN A CA 1
ATOM 1289 C C . GLN A 1 172 ? 0.665 2.738 -16.061 1.00 78.56 172 GLN A C 1
ATOM 1291 O O . GLN A 1 172 ? 0.203 1.691 -16.509 1.00 78.56 172 GLN A O 1
ATOM 1296 N N . ASN A 1 173 ? 0.356 3.928 -16.581 1.00 74.62 173 ASN A N 1
ATOM 1297 C CA . ASN A 1 173 ? -0.635 4.118 -17.633 1.00 74.62 173 ASN A CA 1
ATOM 1298 C C . ASN A 1 173 ? 0.013 4.036 -19.022 1.00 74.62 173 ASN A C 1
ATOM 1300 O O . ASN A 1 173 ? 0.544 5.007 -19.566 1.00 74.62 173 ASN A O 1
ATOM 1304 N N . LEU A 1 174 ? -0.071 2.855 -19.633 1.00 65.31 174 LEU A N 1
ATOM 1305 C CA . LEU A 1 174 ? 0.432 2.574 -20.985 1.00 65.31 174 LEU A CA 1
ATOM 1306 C C . LEU A 1 174 ? -0.480 3.093 -22.113 1.00 65.31 174 LEU A C 1
ATOM 1308 O O . LEU A 1 174 ? -0.409 2.575 -23.232 1.00 65.31 174 LEU A O 1
ATOM 1312 N N . ASP A 1 175 ? -1.342 4.078 -21.841 1.00 66.31 175 ASP A N 1
ATOM 1313 C CA . ASP A 1 175 ? -2.214 4.651 -22.867 1.00 66.31 175 ASP A CA 1
ATOM 1314 C C . ASP A 1 175 ? -1.386 5.124 -24.076 1.00 66.31 175 ASP A C 1
ATOM 1316 O O . ASP A 1 175 ? -0.239 5.554 -23.962 1.00 66.31 175 ASP A O 1
ATOM 1320 N N . VAL A 1 176 ? -1.955 5.031 -25.272 1.00 50.56 176 VAL A N 1
ATOM 1321 C CA . VAL A 1 176 ? -1.297 5.351 -26.543 1.00 50.56 176 VAL A CA 1
ATOM 1322 C C . VAL A 1 176 ? -0.769 6.795 -26.557 1.00 50.56 176 VAL A C 1
ATOM 1324 O O . VAL A 1 176 ? 0.217 7.084 -27.242 1.00 50.56 176 VAL A O 1
ATOM 1327 N N . GLU A 1 177 ? -1.352 7.694 -25.757 1.00 52.12 177 GLU A N 1
ATOM 1328 C CA . GLU A 1 177 ? -0.849 9.056 -25.552 1.00 52.12 177 GLU A CA 1
ATOM 1329 C C . GLU A 1 177 ? 0.428 9.142 -24.697 1.00 52.12 177 GLU A C 1
ATOM 1331 O O . GLU A 1 177 ? 1.252 10.028 -24.947 1.00 52.12 177 GLU A O 1
ATOM 1336 N N . SER A 1 178 ? 0.679 8.211 -23.766 1.00 54.50 178 SER A N 1
ATOM 1337 C CA . SER A 1 178 ? 1.924 8.193 -22.977 1.00 54.50 178 SER A CA 1
ATOM 1338 C C . SER A 1 178 ? 3.142 7.870 -23.847 1.00 54.50 178 SER A C 1
ATOM 1340 O O . SER A 1 178 ? 4.225 8.401 -23.624 1.00 54.50 178 SER A O 1
ATOM 1342 N N . ARG A 1 179 ? 2.958 7.135 -24.955 1.00 53.06 179 ARG A N 1
ATOM 1343 C CA . ARG A 1 179 ? 4.006 6.949 -25.981 1.00 53.06 179 ARG A CA 1
ATOM 1344 C C . ARG A 1 179 ? 4.354 8.230 -26.745 1.00 53.06 179 ARG A C 1
ATOM 1346 O O . ARG A 1 179 ? 5.425 8.301 -27.348 1.00 53.06 179 ARG A O 1
ATOM 1353 N N . ARG A 1 180 ? 3.456 9.224 -26.761 1.00 55.03 180 ARG A N 1
ATOM 1354 C CA . ARG A 1 180 ? 3.703 10.548 -27.361 1.00 55.03 180 ARG A CA 1
ATOM 1355 C C . ARG A 1 180 ? 4.372 11.500 -26.370 1.00 55.03 180 ARG A C 1
ATOM 1357 O O . ARG A 1 180 ? 5.165 12.339 -26.792 1.00 55.03 180 ARG A O 1
ATOM 1364 N N . HIS A 1 181 ? 4.113 11.334 -25.074 1.00 63.25 181 HIS A N 1
ATOM 1365 C CA . HIS A 1 181 ? 4.813 12.041 -24.004 1.00 63.25 181 HIS A CA 1
ATOM 1366 C C . HIS A 1 181 ? 6.125 11.334 -23.657 1.00 63.25 181 HIS A C 1
ATOM 1368 O O . HIS A 1 181 ? 6.210 10.523 -22.740 1.00 63.25 181 HIS A O 1
ATOM 1374 N N . ARG A 1 182 ? 7.189 11.663 -24.394 1.00 69.38 182 ARG A N 1
ATOM 1375 C CA . ARG A 1 182 ? 8.540 11.270 -23.982 1.00 69.38 182 ARG A CA 1
ATOM 1376 C C . ARG A 1 182 ? 8.888 11.988 -22.682 1.00 69.38 182 ARG A C 1
ATOM 1378 O O . ARG A 1 182 ? 8.843 13.216 -22.633 1.00 69.38 182 ARG A O 1
ATOM 1385 N N . ALA A 1 183 ? 9.248 11.223 -21.653 1.00 77.69 183 ALA A N 1
ATOM 1386 C CA . ALA A 1 183 ? 9.825 11.788 -20.442 1.00 77.69 183 ALA A CA 1
ATOM 1387 C C . ALA A 1 183 ? 11.069 12.612 -20.810 1.00 77.69 183 ALA A C 1
ATOM 1389 O O . ALA A 1 183 ? 11.889 12.175 -21.617 1.00 77.69 183 ALA A O 1
ATOM 1390 N N . PHE A 1 184 ? 11.183 13.806 -20.236 1.00 82.81 184 PHE A N 1
ATOM 1391 C CA . PHE A 1 184 ? 12.252 14.754 -20.527 1.00 82.81 184 PHE A CA 1
ATOM 1392 C C . PHE A 1 184 ? 12.807 15.335 -19.229 1.00 82.81 184 PHE A C 1
ATOM 1394 O O . PHE A 1 184 ? 12.088 15.509 -18.244 1.00 82.81 184 PHE A O 1
ATOM 1401 N N . THR A 1 185 ? 14.093 15.658 -19.252 1.00 87.94 185 THR A N 1
ATOM 1402 C CA . THR A 1 185 ? 14.792 16.406 -18.211 1.00 87.94 185 THR A CA 1
ATOM 1403 C C . THR A 1 185 ? 15.754 17.388 -18.876 1.00 87.94 185 THR A C 1
ATOM 1405 O O . THR A 1 185 ? 16.163 17.185 -20.016 1.00 87.94 185 THR A O 1
ATOM 1408 N N . ASN A 1 186 ? 16.140 18.444 -18.159 1.00 92.31 186 ASN A N 1
ATOM 1409 C CA . ASN A 1 186 ? 17.117 19.426 -18.636 1.00 92.31 186 ASN A CA 1
ATOM 1410 C C . ASN A 1 186 ? 18.568 18.903 -18.609 1.00 92.31 186 ASN A C 1
ATOM 1412 O O . ASN A 1 186 ? 19.486 19.632 -18.978 1.00 92.31 186 ASN A O 1
ATOM 1416 N N . GLU A 1 187 ? 18.785 17.667 -18.156 1.00 92.62 187 GLU A N 1
ATOM 1417 C CA . GLU A 1 187 ? 20.095 17.019 -18.105 1.00 92.62 187 GLU A CA 1
ATOM 1418 C C . GLU A 1 187 ? 20.253 15.988 -19.229 1.00 92.62 187 GLU A C 1
ATOM 1420 O O . GLU A 1 187 ? 19.362 15.172 -19.480 1.00 92.62 187 GLU A O 1
ATOM 1425 N N . ALA A 1 188 ? 21.415 15.999 -19.886 1.00 92.75 188 ALA A N 1
ATOM 1426 C CA . ALA A 1 188 ? 21.737 14.996 -20.894 1.00 92.75 188 ALA A CA 1
ATOM 1427 C C . ALA A 1 188 ? 21.776 13.596 -20.265 1.00 92.75 188 ALA A C 1
ATOM 1429 O O . ALA A 1 188 ? 22.328 13.404 -19.179 1.00 92.75 188 ALA A O 1
ATOM 1430 N N . ASN A 1 189 ? 21.214 12.603 -20.950 1.00 93.75 189 ASN A N 1
ATOM 1431 C CA . ASN A 1 189 ? 21.137 11.236 -20.446 1.00 93.75 189 ASN A CA 1
ATOM 1432 C C . ASN A 1 189 ? 21.391 10.204 -21.546 1.00 93.75 189 ASN A C 1
ATOM 1434 O O . ASN A 1 189 ? 21.097 10.419 -22.720 1.00 93.75 189 ASN A O 1
ATOM 1438 N N . PHE A 1 190 ? 21.907 9.035 -21.162 1.00 94.38 190 PHE A N 1
ATOM 1439 C CA . PHE A 1 190 ? 22.233 7.993 -22.133 1.00 94.38 190 PHE A CA 1
ATOM 1440 C C . PHE A 1 190 ? 21.013 7.464 -22.884 1.00 94.38 190 PHE A C 1
ATOM 1442 O O . PHE A 1 190 ? 21.170 7.076 -24.032 1.00 94.38 190 PHE A O 1
ATOM 1449 N N . ALA A 1 191 ? 19.812 7.462 -22.300 1.00 93.12 191 ALA A N 1
ATOM 1450 C CA . ALA A 1 191 ? 18.633 6.929 -22.981 1.00 93.12 191 ALA A CA 1
ATOM 1451 C C . ALA A 1 191 ? 18.264 7.753 -24.229 1.00 93.12 191 ALA A C 1
ATOM 1453 O O . ALA A 1 191 ? 18.003 7.178 -25.284 1.00 93.12 191 ALA A O 1
ATOM 1454 N N . GLN A 1 192 ? 18.281 9.085 -24.127 1.00 91.00 192 GLN A N 1
ATOM 1455 C CA . GLN A 1 192 ? 17.913 9.989 -25.220 1.00 91.00 192 GLN A CA 1
ATOM 1456 C C . GLN A 1 192 ? 19.119 10.449 -26.053 1.00 91.00 192 GLN A C 1
ATOM 1458 O O . GLN A 1 192 ? 19.060 10.456 -27.287 1.00 91.00 192 GLN A O 1
ATOM 1463 N N . ASP A 1 193 ? 20.213 10.818 -25.389 1.00 93.25 193 ASP A N 1
ATOM 1464 C CA . ASP A 1 193 ? 21.347 11.515 -26.005 1.00 93.25 193 ASP A CA 1
ATOM 1465 C C . ASP A 1 193 ? 22.525 10.577 -26.308 1.00 93.25 193 ASP A C 1
ATOM 1467 O O . ASP A 1 193 ? 23.453 10.950 -27.023 1.00 93.25 193 ASP A O 1
ATOM 1471 N N . GLY A 1 194 ? 22.485 9.328 -25.823 1.00 92.69 194 GLY A N 1
ATOM 1472 C CA . GLY A 1 194 ? 23.567 8.349 -25.991 1.00 92.69 194 GLY A CA 1
ATOM 1473 C C . GLY A 1 194 ? 23.920 8.037 -27.450 1.00 92.69 194 GLY A C 1
ATOM 1474 O O . GLY A 1 194 ? 25.074 7.719 -27.736 1.00 92.69 194 GLY A O 1
ATOM 1475 N N . GLN A 1 195 ? 22.967 8.208 -28.368 1.00 92.50 195 GLN A N 1
ATOM 1476 C CA . GLN A 1 195 ? 23.154 8.053 -29.817 1.00 92.50 195 GLN A CA 1
ATOM 1477 C C . GLN A 1 195 ? 24.139 9.065 -30.425 1.00 92.50 195 GLN A C 1
ATOM 1479 O O . GLN A 1 195 ? 24.649 8.849 -31.516 1.00 92.50 195 GLN A O 1
ATOM 1484 N N . VAL A 1 196 ? 24.401 10.187 -29.744 1.00 93.94 196 VAL A N 1
ATOM 1485 C CA . VAL A 1 196 ? 25.346 11.211 -30.221 1.00 93.94 196 VAL A CA 1
ATOM 1486 C C . VAL A 1 196 ? 26.793 10.725 -30.099 1.00 93.94 196 VAL A C 1
ATOM 1488 O O . VAL A 1 196 ? 27.660 11.175 -30.844 1.00 93.94 196 VAL A O 1
ATOM 1491 N N . VAL A 1 197 ? 27.062 9.810 -29.162 1.00 94.56 197 VAL A N 1
ATOM 1492 C CA . VAL A 1 197 ? 28.421 9.373 -28.801 1.00 94.56 197 VAL A CA 1
ATOM 1493 C C . VAL A 1 197 ? 28.664 7.872 -28.990 1.00 94.56 197 VAL A C 1
ATOM 1495 O O . VAL A 1 197 ? 29.797 7.428 -28.837 1.00 94.56 197 VAL A O 1
ATOM 1498 N N . ASN A 1 198 ? 27.636 7.095 -29.341 1.00 93.75 198 ASN A N 1
ATOM 1499 C CA . ASN A 1 198 ? 27.724 5.655 -29.593 1.00 93.75 198 ASN A CA 1
ATOM 1500 C C . ASN A 1 198 ? 27.093 5.303 -30.944 1.00 93.75 198 ASN A C 1
ATOM 1502 O O . ASN A 1 198 ? 26.121 5.935 -31.358 1.00 93.75 198 ASN A O 1
ATOM 1506 N N . ASP A 1 199 ? 27.580 4.243 -31.594 1.00 92.50 199 ASP A N 1
ATOM 1507 C CA . ASP A 1 199 ? 26.831 3.622 -32.686 1.00 92.50 199 ASP A CA 1
ATOM 1508 C C . ASP A 1 199 ? 25.542 2.962 -32.159 1.00 92.50 199 ASP A C 1
ATOM 1510 O O . ASP A 1 199 ? 25.416 2.640 -30.973 1.00 92.50 199 ASP A O 1
ATOM 1514 N N . THR A 1 200 ? 24.573 2.746 -33.052 1.00 91.62 200 THR A N 1
ATOM 1515 C CA . THR A 1 200 ? 23.243 2.226 -32.704 1.00 91.62 200 THR A CA 1
ATOM 1516 C C . THR A 1 200 ? 23.303 0.904 -31.944 1.00 91.62 200 THR A C 1
ATOM 1518 O O . THR A 1 200 ? 22.564 0.723 -30.977 1.00 91.62 200 THR A O 1
ATOM 1521 N N . ARG A 1 201 ? 24.183 -0.017 -32.353 1.00 92.12 201 ARG A N 1
ATOM 1522 C CA . ARG A 1 201 ? 24.271 -1.351 -31.753 1.00 92.12 201 ARG A CA 1
ATOM 1523 C C . ARG A 1 201 ? 24.822 -1.250 -30.339 1.00 92.12 201 ARG A C 1
ATOM 1525 O O . ARG A 1 201 ? 24.183 -1.727 -29.406 1.00 92.12 201 ARG A O 1
ATOM 1532 N N . SER A 1 202 ? 25.940 -0.546 -30.166 1.00 93.00 202 SER A N 1
ATOM 1533 C CA . SER A 1 202 ? 26.537 -0.307 -28.848 1.00 93.00 202 SER A CA 1
ATOM 1534 C C . SER A 1 202 ? 25.572 0.403 -27.896 1.00 93.00 202 SER A C 1
ATOM 1536 O O . SER A 1 202 ? 25.453 0.012 -26.734 1.00 93.00 202 SER A O 1
ATOM 1538 N N . HIS A 1 203 ? 24.837 1.411 -28.383 1.00 94.75 203 HIS A N 1
ATOM 1539 C CA . HIS A 1 203 ? 23.868 2.152 -27.574 1.00 94.75 203 HIS A CA 1
ATOM 1540 C C . HIS A 1 203 ? 22.718 1.263 -27.091 1.00 94.75 203 HIS A C 1
ATOM 1542 O O . HIS A 1 203 ? 22.427 1.231 -25.894 1.00 94.75 203 HIS A O 1
ATOM 1548 N N . VAL A 1 204 ? 22.085 0.511 -27.995 1.00 94.50 204 VAL A N 1
ATOM 1549 C CA . VAL A 1 204 ? 20.955 -0.358 -27.638 1.00 94.50 204 VAL A CA 1
ATOM 1550 C C . VAL A 1 204 ? 21.399 -1.486 -26.708 1.00 94.50 204 VAL A C 1
ATOM 1552 O O . VAL A 1 204 ? 20.723 -1.741 -25.710 1.00 94.50 204 VAL A O 1
ATOM 1555 N N . THR A 1 205 ? 22.540 -2.126 -26.981 1.00 94.06 205 THR A N 1
ATOM 1556 C CA . THR A 1 205 ? 23.091 -3.176 -26.114 1.00 94.06 205 THR A CA 1
ATOM 1557 C C . THR A 1 205 ? 23.381 -2.643 -24.711 1.00 94.06 205 THR A C 1
ATOM 1559 O O . THR A 1 205 ? 22.973 -3.256 -23.725 1.00 94.06 205 THR A O 1
ATOM 1562 N N . PHE A 1 206 ? 23.997 -1.462 -24.597 1.00 95.12 206 PHE A N 1
ATOM 1563 C CA . PHE A 1 206 ? 24.228 -0.814 -23.305 1.00 95.12 206 PHE A CA 1
ATOM 1564 C C . PHE A 1 206 ? 22.921 -0.563 -22.536 1.00 95.12 206 PHE A C 1
ATOM 1566 O O . PHE A 1 206 ? 22.826 -0.904 -21.355 1.00 95.12 206 PHE A O 1
ATOM 1573 N N . MET A 1 207 ? 21.890 -0.029 -23.199 1.00 96.25 207 MET A N 1
ATOM 1574 C CA . MET A 1 207 ? 20.592 0.214 -22.561 1.00 96.25 207 MET A CA 1
ATOM 1575 C C . MET A 1 207 ? 19.907 -1.084 -22.113 1.00 96.25 207 MET A C 1
ATOM 1577 O O . MET A 1 207 ? 19.335 -1.123 -21.024 1.00 96.25 207 MET A O 1
ATOM 1581 N N . ALA A 1 208 ? 19.990 -2.156 -22.904 1.00 96.44 208 ALA A N 1
ATOM 1582 C CA . ALA A 1 208 ? 19.441 -3.460 -22.537 1.00 96.44 208 ALA A CA 1
ATOM 1583 C C . ALA A 1 208 ? 20.138 -4.050 -21.297 1.00 96.44 208 ALA A C 1
ATOM 1585 O O . ALA A 1 208 ? 19.464 -4.524 -20.379 1.00 96.44 208 ALA A O 1
ATOM 1586 N N . HIS A 1 209 ? 21.469 -3.950 -21.213 1.00 96.19 209 HIS A N 1
ATOM 1587 C CA . HIS A 1 209 ? 22.220 -4.372 -20.027 1.00 96.19 209 HIS A CA 1
ATOM 1588 C C . HIS A 1 209 ? 21.859 -3.541 -18.788 1.00 96.19 209 HIS A C 1
ATOM 1590 O O . HIS A 1 209 ? 21.685 -4.104 -17.707 1.00 96.19 209 HIS A O 1
ATOM 1596 N N . LEU A 1 210 ? 21.680 -2.220 -18.925 1.00 96.31 210 LEU A N 1
ATOM 1597 C CA . LEU A 1 210 ? 21.226 -1.372 -17.816 1.00 96.31 210 LEU A CA 1
ATOM 1598 C C . LEU A 1 210 ? 19.837 -1.775 -17.304 1.00 96.31 210 LEU A C 1
ATOM 1600 O O . LEU A 1 210 ? 19.623 -1.804 -16.093 1.00 96.31 210 LEU A O 1
ATOM 1604 N N . LEU A 1 211 ? 18.905 -2.115 -18.199 1.00 96.56 211 LEU A N 1
ATOM 1605 C CA . LEU A 1 211 ? 17.576 -2.600 -17.813 1.00 96.56 211 LEU A CA 1
ATOM 1606 C C . LEU A 1 211 ? 17.647 -3.939 -17.072 1.00 96.56 211 LEU A C 1
ATOM 1608 O O . LEU A 1 211 ? 16.945 -4.118 -16.077 1.00 96.56 211 LEU A O 1
ATOM 1612 N N . LEU A 1 212 ? 18.514 -4.856 -17.511 1.00 97.00 212 LEU A N 1
ATOM 1613 C CA . LEU A 1 212 ? 18.748 -6.123 -16.819 1.00 97.00 212 LEU A CA 1
ATOM 1614 C C . LEU A 1 212 ? 19.343 -5.897 -15.423 1.00 97.00 212 LEU A C 1
ATOM 1616 O O . LEU A 1 212 ? 18.841 -6.450 -14.448 1.00 97.00 212 LEU A O 1
ATOM 1620 N N . LEU A 1 213 ? 20.363 -5.045 -15.298 1.00 96.12 213 LEU A N 1
ATOM 1621 C CA . LEU A 1 213 ? 20.961 -4.692 -14.007 1.00 96.12 213 LEU A CA 1
ATOM 1622 C C . LEU A 1 213 ? 19.948 -4.047 -13.055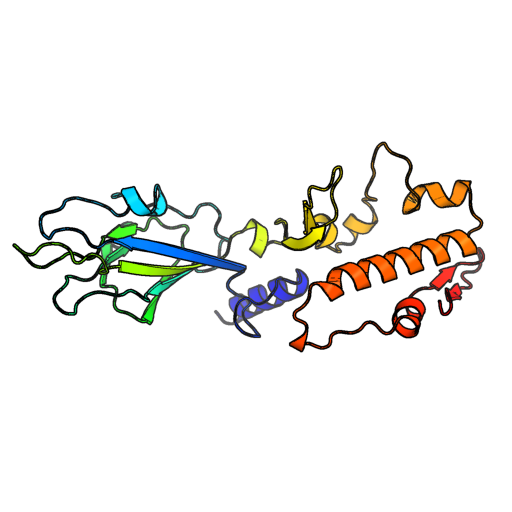 1.00 96.12 213 LEU A C 1
ATOM 1624 O O . LEU A 1 213 ? 19.907 -4.390 -11.873 1.00 96.12 213 LEU A O 1
ATOM 1628 N N . LEU A 1 214 ? 19.098 -3.156 -13.571 1.00 95.56 214 LEU A N 1
ATOM 1629 C CA . LEU A 1 214 ? 18.007 -2.551 -12.814 1.00 95.56 214 LEU A CA 1
ATOM 1630 C C . LEU A 1 214 ? 16.994 -3.604 -12.339 1.00 95.56 214 LEU A C 1
ATOM 1632 O O . LEU A 1 214 ? 16.589 -3.594 -11.176 1.00 95.56 214 LEU A O 1
ATOM 1636 N N . ALA A 1 215 ? 16.607 -4.536 -13.211 1.00 96.31 215 ALA A N 1
ATOM 1637 C CA . ALA A 1 215 ? 15.701 -5.620 -12.853 1.00 96.31 215 ALA A CA 1
ATOM 1638 C C . ALA A 1 215 ? 16.316 -6.530 -11.775 1.00 96.31 215 ALA A C 1
ATOM 1640 O O . ALA A 1 215 ? 15.661 -6.831 -10.776 1.00 96.31 215 ALA A O 1
ATOM 1641 N N . ILE A 1 216 ? 17.593 -6.898 -11.917 1.00 95.88 216 ILE A N 1
ATOM 1642 C CA . ILE A 1 216 ? 18.339 -7.667 -10.911 1.00 95.88 216 ILE A CA 1
ATOM 1643 C C . ILE A 1 216 ? 18.345 -6.921 -9.571 1.00 95.88 216 ILE A C 1
ATOM 1645 O O . ILE A 1 216 ? 18.004 -7.514 -8.548 1.00 95.88 216 ILE A O 1
ATOM 1649 N N . TRP A 1 217 ? 18.648 -5.618 -9.566 1.00 95.06 217 TRP A N 1
ATOM 1650 C CA . TRP A 1 217 ? 18.644 -4.795 -8.352 1.00 95.06 217 TRP A CA 1
ATOM 1651 C C . TRP A 1 217 ? 17.306 -4.846 -7.611 1.00 95.06 217 TRP A C 1
ATOM 1653 O O . TRP A 1 217 ? 17.277 -5.057 -6.399 1.00 95.06 217 TRP A O 1
ATOM 1663 N N . ILE A 1 218 ? 16.197 -4.677 -8.334 1.00 95.88 218 ILE A N 1
ATOM 1664 C CA . ILE A 1 218 ? 14.849 -4.726 -7.756 1.00 95.88 218 ILE A CA 1
ATOM 1665 C C . ILE A 1 218 ? 14.557 -6.131 -7.214 1.00 95.88 218 ILE A C 1
ATOM 1667 O O . ILE A 1 218 ? 14.122 -6.281 -6.074 1.00 95.88 218 ILE A O 1
ATOM 1671 N N . THR A 1 219 ? 14.825 -7.175 -8.002 1.00 96.25 219 THR A N 1
ATOM 1672 C CA . THR A 1 219 ? 14.491 -8.559 -7.620 1.00 96.25 219 THR A CA 1
ATOM 1673 C C . THR A 1 219 ? 15.313 -9.093 -6.449 1.00 96.25 219 THR A C 1
ATOM 1675 O O . THR A 1 219 ? 14.801 -9.905 -5.682 1.00 96.25 219 THR A O 1
ATOM 1678 N N . ASN A 1 220 ? 16.528 -8.584 -6.231 1.00 94.94 220 ASN A N 1
ATOM 1679 C CA . ASN A 1 220 ? 17.349 -8.928 -5.066 1.00 94.94 220 ASN A CA 1
ATOM 1680 C C . ASN A 1 220 ? 16.759 -8.450 -3.730 1.00 94.94 220 ASN A C 1
ATOM 1682 O O . ASN A 1 220 ? 17.207 -8.892 -2.675 1.00 94.94 220 ASN A O 1
ATOM 1686 N N . GLN A 1 221 ? 15.764 -7.562 -3.754 1.00 95.69 221 GLN A N 1
ATOM 1687 C CA . GLN A 1 221 ? 15.060 -7.111 -2.552 1.00 95.69 221 GLN A CA 1
ATOM 1688 C C . GLN A 1 221 ? 13.882 -8.021 -2.184 1.00 95.69 221 GLN A C 1
ATOM 1690 O O . GLN A 1 221 ? 13.293 -7.871 -1.113 1.00 95.69 221 GLN A O 1
ATOM 1695 N N . LEU A 1 222 ? 13.525 -8.972 -3.053 1.00 96.31 222 LEU A N 1
ATOM 1696 C CA . LEU A 1 222 ? 12.491 -9.951 -2.750 1.00 96.31 222 LEU A CA 1
ATOM 1697 C C . LEU A 1 222 ? 12.969 -10.920 -1.653 1.00 96.31 222 LEU A C 1
ATOM 1699 O O . LEU A 1 222 ? 14.158 -11.239 -1.577 1.00 96.31 222 LEU A O 1
ATOM 1703 N N . PRO A 1 223 ? 12.055 -11.442 -0.813 1.00 96.62 223 PRO A N 1
ATOM 1704 C CA . PRO A 1 223 ? 12.383 -12.460 0.176 1.00 96.62 223 PRO A CA 1
ATOM 1705 C C . PRO A 1 223 ? 13.160 -13.639 -0.419 1.00 96.62 223 PRO A C 1
ATOM 1707 O O . PRO A 1 223 ? 12.716 -14.276 -1.374 1.00 96.62 223 PRO A O 1
ATOM 1710 N N . PHE A 1 224 ? 14.287 -13.988 0.209 1.00 93.44 224 PHE A N 1
ATOM 1711 C CA . PHE A 1 224 ? 15.178 -15.065 -0.244 1.00 93.44 224 PHE A CA 1
ATOM 1712 C C . PHE A 1 224 ? 14.455 -16.407 -0.454 1.00 93.44 224 PHE A C 1
ATOM 1714 O O . PHE A 1 224 ? 14.801 -17.176 -1.350 1.00 93.44 224 PHE A O 1
ATOM 1721 N N . VAL A 1 225 ? 13.416 -16.683 0.341 1.00 96.69 225 VAL A N 1
ATOM 1722 C CA . VAL A 1 225 ? 12.604 -17.907 0.240 1.00 96.69 225 VAL A CA 1
ATOM 1723 C C . VAL A 1 225 ? 11.919 -18.066 -1.123 1.00 96.69 225 VAL A C 1
ATOM 1725 O O . VAL A 1 225 ? 11.641 -19.189 -1.528 1.00 96.69 225 VAL A O 1
ATOM 1728 N N . TYR A 1 226 ? 11.700 -16.978 -1.868 1.00 96.06 226 TYR A N 1
ATOM 1729 C CA . TYR A 1 226 ? 11.096 -17.049 -3.200 1.00 96.06 226 TYR A CA 1
ATOM 1730 C C . TYR A 1 226 ? 12.048 -17.611 -4.255 1.00 96.06 226 TYR A C 1
ATOM 1732 O O . TYR A 1 226 ? 11.580 -18.030 -5.310 1.00 96.06 226 TYR A O 1
ATOM 1740 N N . GLN A 1 227 ? 13.365 -17.617 -3.993 1.00 94.00 227 GLN A N 1
ATOM 1741 C CA . GLN A 1 227 ? 14.394 -18.049 -4.949 1.00 94.00 227 GLN A CA 1
ATOM 1742 C C . GLN A 1 227 ? 14.197 -17.424 -6.343 1.00 94.00 227 GLN A C 1
ATOM 1744 O O . GLN A 1 227 ? 14.445 -18.063 -7.366 1.00 94.00 227 GLN A O 1
ATOM 1749 N N . PHE A 1 228 ? 13.726 -16.174 -6.379 1.00 95.44 228 PHE A N 1
ATOM 1750 C CA . PHE A 1 228 ? 13.435 -15.468 -7.618 1.00 95.44 228 PHE A CA 1
ATOM 1751 C C . PHE A 1 228 ? 14.739 -15.214 -8.378 1.00 95.44 228 PHE A C 1
ATOM 1753 O O . PHE A 1 228 ? 15.707 -14.714 -7.804 1.00 95.44 228 PHE A O 1
ATOM 1760 N N . ARG A 1 229 ? 14.781 -15.579 -9.662 1.00 94.25 229 ARG A N 1
ATOM 1761 C CA . ARG A 1 229 ? 15.959 -15.412 -10.521 1.00 94.25 229 ARG A CA 1
ATOM 1762 C C . ARG A 1 229 ? 15.542 -14.923 -11.896 1.00 94.25 229 ARG A C 1
ATOM 1764 O O . ARG A 1 229 ? 14.555 -15.399 -12.451 1.00 94.25 229 ARG A O 1
ATOM 1771 N N . ILE A 1 230 ? 16.330 -14.003 -12.439 1.00 96.19 230 ILE A N 1
ATOM 1772 C CA . ILE A 1 230 ? 16.224 -13.578 -13.831 1.00 96.19 230 ILE A CA 1
ATOM 1773 C C . ILE A 1 230 ? 17.181 -14.440 -14.652 1.00 96.19 230 ILE A C 1
ATOM 1775 O O . ILE A 1 230 ? 18.362 -14.543 -14.329 1.00 96.19 230 ILE A O 1
ATOM 1779 N N . ASP A 1 231 ? 16.661 -15.059 -15.706 1.00 95.69 231 ASP A N 1
ATOM 1780 C CA . ASP A 1 231 ? 17.476 -15.630 -16.775 1.00 95.69 231 ASP A CA 1
ATOM 1781 C C . ASP A 1 231 ? 17.925 -14.478 -17.682 1.00 95.69 231 ASP A C 1
ATOM 1783 O O . ASP A 1 231 ? 17.104 -13.896 -18.396 1.00 95.69 231 ASP A O 1
ATOM 1787 N N . SER A 1 232 ? 19.200 -14.099 -17.584 1.00 95.75 232 SER A N 1
ATOM 1788 C CA . SER A 1 232 ? 19.762 -12.945 -18.293 1.00 95.75 232 SER A CA 1
ATOM 1789 C C . SER A 1 232 ? 19.646 -13.078 -19.809 1.00 95.75 232 SER A C 1
ATOM 1791 O O . SER A 1 232 ? 19.217 -12.133 -20.468 1.00 95.75 232 SER A O 1
ATOM 1793 N N . ASP A 1 233 ? 19.952 -14.253 -20.362 1.00 94.00 233 ASP A N 1
ATOM 1794 C CA . ASP A 1 233 ? 19.914 -14.486 -21.808 1.00 94.00 233 ASP A CA 1
ATOM 1795 C C . ASP A 1 233 ? 18.482 -14.414 -22.325 1.00 94.00 233 ASP A C 1
ATOM 1797 O O . ASP A 1 233 ? 18.191 -13.752 -23.326 1.00 94.00 233 ASP A O 1
ATOM 1801 N N . ARG A 1 234 ? 17.546 -15.036 -21.601 1.00 94.69 234 ARG A N 1
ATOM 1802 C CA . ARG A 1 234 ? 16.130 -14.972 -21.952 1.00 94.69 234 ARG A CA 1
ATOM 1803 C C . ARG A 1 234 ? 15.573 -13.560 -21.801 1.00 94.69 234 ARG A C 1
ATOM 1805 O O . ARG A 1 234 ? 14.782 -13.144 -22.647 1.00 94.69 234 ARG A O 1
ATOM 1812 N N . PHE A 1 235 ? 15.985 -12.818 -20.776 1.00 95.69 235 PHE A N 1
ATOM 1813 C CA . PHE A 1 235 ? 15.601 -11.418 -20.599 1.00 95.69 235 PHE A CA 1
ATOM 1814 C C . PHE A 1 235 ? 16.077 -10.567 -21.783 1.00 95.69 235 PHE A C 1
ATOM 1816 O O . PHE A 1 235 ? 15.280 -9.850 -22.384 1.00 95.69 235 PHE A O 1
ATOM 1823 N N . LEU A 1 236 ? 17.347 -10.693 -22.173 1.00 96.00 236 LEU A N 1
ATOM 1824 C CA . LEU A 1 236 ? 17.932 -9.925 -23.275 1.00 96.00 236 LEU A CA 1
ATOM 1825 C C . LEU A 1 236 ? 17.378 -10.334 -24.645 1.00 96.00 236 LEU A C 1
ATOM 1827 O O . LEU A 1 236 ? 17.225 -9.483 -25.521 1.00 96.00 236 LEU A O 1
ATOM 1831 N N . SER A 1 237 ? 16.970 -11.597 -24.811 1.00 93.62 237 SER A N 1
ATOM 1832 C CA . SER A 1 237 ? 16.328 -12.085 -26.041 1.00 93.62 237 SER A CA 1
ATOM 1833 C C . SER A 1 237 ? 15.010 -11.373 -26.381 1.00 93.62 237 SER A C 1
ATOM 1835 O O . SER A 1 237 ? 14.578 -11.396 -27.533 1.00 93.62 237 SER A O 1
ATOM 1837 N N . ALA A 1 238 ? 14.382 -10.705 -25.405 1.00 94.50 238 ALA A N 1
ATOM 1838 C CA . ALA A 1 238 ? 13.174 -9.914 -25.622 1.00 94.50 238 ALA A CA 1
ATOM 1839 C C . ALA A 1 238 ? 13.442 -8.578 -26.344 1.00 94.50 238 ALA A C 1
ATOM 1841 O O . ALA A 1 238 ? 12.503 -7.945 -26.834 1.00 94.50 238 ALA A O 1
ATOM 1842 N N . PHE A 1 239 ? 14.701 -8.137 -26.429 1.00 94.81 239 PHE A N 1
ATOM 1843 C CA . PHE A 1 239 ? 15.072 -6.857 -27.023 1.00 94.81 239 PHE A CA 1
ATOM 1844 C C . PHE A 1 239 ? 15.599 -7.037 -28.447 1.00 94.81 239 PHE A C 1
ATOM 1846 O O . PHE A 1 239 ? 16.518 -7.809 -28.724 1.00 94.81 239 PHE A O 1
ATOM 1853 N N . SER A 1 240 ? 15.034 -6.256 -29.364 1.00 94.75 240 SER A N 1
ATOM 1854 C CA . SER A 1 240 ? 15.522 -6.111 -30.735 1.00 94.75 240 SER A CA 1
ATOM 1855 C C . SER A 1 240 ? 15.436 -4.655 -31.165 1.00 94.75 240 SER A C 1
ATOM 1857 O O . SER A 1 240 ? 14.621 -3.898 -30.632 1.00 94.75 240 SER A O 1
ATOM 1859 N N . PHE A 1 241 ? 16.222 -4.265 -32.158 1.00 93.31 241 PHE A N 1
ATOM 1860 C CA . PHE A 1 241 ? 16.226 -2.917 -32.718 1.00 93.31 241 PHE A CA 1
ATOM 1861 C C . PHE A 1 241 ? 16.329 -2.972 -34.237 1.00 93.31 241 PHE A C 1
ATOM 1863 O O . PHE A 1 241 ? 16.747 -3.972 -34.810 1.00 93.31 241 PHE A O 1
ATOM 1870 N N . GLN A 1 242 ? 15.877 -1.907 -34.888 1.00 91.94 242 GLN A N 1
ATOM 1871 C CA . GLN A 1 242 ? 15.903 -1.799 -36.339 1.00 91.94 242 GLN A CA 1
ATOM 1872 C C . GLN A 1 242 ? 17.292 -1.336 -36.791 1.00 91.94 242 GLN A C 1
ATOM 1874 O O . GLN A 1 242 ? 17.812 -0.356 -36.262 1.00 91.94 242 GLN A O 1
ATOM 1879 N N . VAL A 1 243 ? 17.881 -2.056 -37.745 1.00 84.62 243 VAL A N 1
ATOM 1880 C CA . VAL A 1 243 ? 19.266 -1.839 -38.206 1.00 84.62 243 VAL A CA 1
ATOM 1881 C C . VAL A 1 243 ? 19.318 -0.983 -39.473 1.00 84.62 243 VAL A C 1
ATOM 1883 O O . VAL A 1 243 ? 20.322 -0.336 -39.751 1.00 84.62 243 VAL A O 1
ATOM 1886 N N . ASP A 1 244 ? 18.231 -0.961 -40.243 1.00 78.06 244 ASP A N 1
ATOM 1887 C CA . ASP A 1 244 ? 18.133 -0.242 -41.510 1.00 78.06 244 ASP A CA 1
ATOM 1888 C C . ASP A 1 244 ? 16.770 0.437 -41.692 1.00 78.06 244 ASP A C 1
ATOM 1890 O O . ASP A 1 244 ? 15.822 0.201 -40.951 1.00 78.06 244 ASP A O 1
ATOM 1894 N N . ASN A 1 245 ? 16.627 1.263 -42.726 1.00 77.44 245 ASN A N 1
ATOM 1895 C CA . ASN A 1 245 ? 15.347 1.902 -43.057 1.00 77.44 245 ASN A CA 1
ATOM 1896 C C . ASN A 1 245 ? 14.326 0.942 -43.703 1.00 77.44 245 ASN A C 1
ATOM 1898 O O . ASN A 1 245 ? 13.213 1.362 -44.009 1.00 77.44 245 ASN A O 1
ATOM 1902 N N . GLN A 1 246 ? 14.690 -0.325 -43.928 1.00 80.75 246 GLN A N 1
ATOM 1903 C CA . GLN A 1 246 ? 13.843 -1.342 -44.562 1.00 80.75 246 GLN A CA 1
ATOM 1904 C C . GLN A 1 246 ? 13.075 -2.187 -43.535 1.00 80.75 246 GLN A C 1
ATOM 1906 O O . GLN A 1 246 ? 12.240 -3.007 -43.913 1.00 80.75 246 GLN A O 1
ATOM 1911 N N . GLY A 1 247 ? 13.314 -1.961 -42.239 1.00 82.50 247 GLY A N 1
ATOM 1912 C CA . GLY A 1 247 ? 12.596 -2.619 -41.150 1.00 82.50 247 GLY A CA 1
ATOM 1913 C C . GLY A 1 247 ? 13.251 -3.910 -40.669 1.00 82.50 247 GLY A C 1
ATOM 1914 O O . GLY A 1 247 ? 12.653 -4.601 -39.842 1.00 82.50 247 GLY A O 1
ATOM 1915 N N . GLN A 1 248 ? 14.459 -4.239 -41.141 1.00 88.69 248 GLN A N 1
ATOM 1916 C CA . GLN A 1 248 ? 15.200 -5.384 -40.619 1.00 88.69 248 GLN A CA 1
ATOM 1917 C C . GLN A 1 248 ? 15.553 -5.140 -39.156 1.00 88.69 248 GLN A C 1
ATOM 1919 O O . GLN A 1 248 ? 16.044 -4.069 -38.785 1.00 88.69 248 GLN A O 1
ATOM 1924 N N . ARG A 1 249 ? 15.276 -6.140 -38.316 1.00 92.69 249 ARG A N 1
ATOM 1925 C CA . ARG A 1 249 ? 15.541 -6.086 -36.881 1.00 92.69 249 ARG A CA 1
ATOM 1926 C C . ARG A 1 249 ? 16.640 -7.058 -36.508 1.00 92.69 249 ARG A C 1
ATOM 1928 O O . ARG A 1 249 ? 16.655 -8.193 -36.971 1.00 92.69 249 ARG A O 1
ATOM 1935 N N . GLU A 1 250 ? 17.495 -6.621 -35.604 1.00 91.56 250 GLU A N 1
ATOM 1936 C CA . GLU A 1 250 ? 18.518 -7.442 -34.979 1.00 91.56 250 GLU A CA 1
ATOM 1937 C C . GLU A 1 250 ? 18.233 -7.567 -33.480 1.00 91.56 250 GLU A C 1
ATOM 1939 O O . GLU A 1 250 ? 17.740 -6.630 -32.846 1.00 91.56 250 GLU A O 1
ATOM 1944 N N . ALA A 1 251 ? 18.494 -8.747 -32.917 1.00 92.38 251 ALA A N 1
ATOM 1945 C CA . ALA A 1 251 ? 18.412 -8.981 -31.479 1.00 92.38 251 ALA A CA 1
ATOM 1946 C C . ALA A 1 251 ? 19.668 -8.448 -30.777 1.00 92.38 251 ALA A C 1
ATOM 1948 O O . ALA A 1 251 ? 20.758 -8.491 -31.339 1.00 92.38 251 ALA A O 1
ATOM 1949 N N . VAL A 1 252 ? 19.532 -8.002 -29.526 1.00 90.12 252 VAL A N 1
ATOM 1950 C CA . VAL A 1 252 ? 20.679 -7.516 -28.733 1.00 90.12 252 VAL A CA 1
ATOM 1951 C C . VAL A 1 252 ? 21.745 -8.601 -28.524 1.00 90.12 252 VAL A C 1
ATOM 1953 O O . VAL A 1 252 ? 22.935 -8.294 -28.509 1.00 90.12 252 VAL A O 1
ATOM 1956 N N . GLY A 1 253 ? 21.323 -9.865 -28.437 1.00 81.75 253 GLY A N 1
ATOM 1957 C CA . GLY A 1 253 ? 22.192 -10.999 -28.123 1.00 81.75 253 GLY A CA 1
ATOM 1958 C C . GLY A 1 253 ? 22.349 -11.227 -26.612 1.00 81.75 253 GLY A C 1
ATOM 1959 O O . GLY A 1 253 ? 21.809 -10.453 -25.819 1.00 81.75 253 GLY A O 1
ATOM 1960 N N . PRO A 1 254 ? 23.019 -12.321 -26.212 1.00 86.19 254 PRO A N 1
ATOM 1961 C CA . PRO A 1 254 ? 23.312 -12.614 -24.808 1.00 86.19 254 PRO A CA 1
ATOM 1962 C C . PRO A 1 254 ? 24.357 -11.642 -24.235 1.00 86.19 254 PRO A C 1
ATOM 1964 O O . PRO A 1 254 ? 25.103 -11.022 -25.001 1.00 86.19 254 PRO A O 1
ATOM 1967 N N . TRP A 1 255 ? 24.411 -11.543 -22.902 1.00 81.62 255 TRP A N 1
ATOM 1968 C CA . TRP A 1 255 ? 25.438 -10.780 -22.179 1.00 81.62 255 TRP A CA 1
ATOM 1969 C C . TRP A 1 255 ? 26.533 -11.693 -21.634 1.00 81.62 255 TRP A C 1
ATOM 1971 O O . TRP A 1 255 ? 26.195 -12.646 -20.900 1.00 81.62 255 TRP A O 1
#

Organism: NCBI:txid1745969

pLDDT: mean 90.61, std 7.84, range [50.56, 97.75]

Sequence (255 aa):
PPETIDIIHQHASMLNIPPLGVPGNFGYQTMQVNVAPAVPFESEASLEDSLGEFGARGGHRDKKDSPGRYTAMTMASKLPDTYLLGKFYIPRLGIHFTLRNFDTVNFCGLNVHGGAPPRAPPGEEVQNDAIRLTIIQYPPAAMGDGLGHLAVAAWPGAGGKDTVLKMTAEMQNLDVESRRHRAFTNEANFAQDGQVVNDTRSHVTFMAHLLLLLAIWITNQLPFVYQFRIDSDRFLSAFSFQVDNQGQREAVGPW

Secondary structure (DSSP, 8-state):
-HHHHHHHHHHHHHTT----SSTT--S-SEEEEEEEE-B-TT----SHHHHGGGG-TT-B--TTBPTT--EEEEE--B--TTSBPPEEEEGGGTEEEE--TT-EEEE-TTS-BEEE--BPPTTPPPPTT-EEEEEEEE-BHHHHTT-SPEEEEEEPPGGG--EEEEE-HHHH---TTTTTS----SS--HHHHGGGTS-HHHHHHHHHHHHHHHHHHHHTTS-GGG-----HHHHHHT-EEE-STT--EEE----